Protein AF-A0A3N7ZJS2-F1 (afdb_monomer)

Foldseek 3Di:
DPDPPPLDFKAALVRLQVVVCVLVVHRGHSLNVLVCCLVVLFWKKFFDDQFWKWFWDWDDDPPDNPQTDIGGDVVIDIGGDGDIWTFDCPNDVVSSVVSVCSNVVDDDDPPDDPAATWTADPVRTIIGGWDAQVVVPDDDPVRIGGDNDDDDSRRIIGGSVSSVVSSVVVVPVVVVVVVVDDPDDDPVRLLVQLLVLQVVQVVCCVPVVDQDDPPHHNLLVSLVVVVVVQVVDPPDDCVQSPSVSSSVSNVSNNVSVVD

Solvent-accessible surface area (backbone atoms only — not comparable to full-atom values): 14924 Å² total; per-residue (Å²): 132,83,76,78,70,75,85,56,64,65,28,46,49,64,55,46,15,55,51,48,17,70,73,72,74,46,96,47,46,53,63,54,53,41,36,37,35,52,74,62,70,36,76,50,26,36,63,43,75,70,39,44,30,33,47,38,41,81,45,70,53,90,90,46,97,82,51,75,45,80,41,74,40,89,88,59,61,75,39,70,44,63,48,66,25,34,55,40,51,81,81,34,62,66,49,41,53,53,37,44,34,71,48,60,80,54,82,85,77,88,84,71,71,99,54,45,35,45,32,31,41,88,87,68,51,38,30,35,35,40,38,78,43,80,88,65,55,94,79,64,80,83,31,50,41,71,27,65,69,73,76,53,79,88,39,35,32,38,48,38,69,51,51,52,59,50,53,53,71,75,59,43,71,68,72,51,53,80,63,77,64,81,82,76,72,50,74,68,57,49,51,50,55,21,36,54,45,14,52,52,50,46,48,51,24,60,74,66,76,39,44,56,59,82,95,42,66,28,41,66,54,46,27,50,54,52,47,56,52,54,71,71,38,94,84,60,84,59,81,81,60,45,65,65,48,45,24,52,39,31,45,54,5,39,50,74,72,69,108

Sequence (259 aa):
MRKLYKVKRTYSLDEAAERLSLTLDEPVTQADIIRLMADGELGIFWCLEDVPLRPITPYTLLGDTRAVCLDTVDGATIKYLSGVFRVDMQVNSTAREWVRKLASELEWSANWSKSATVLVGPDGSIWELMKHDPQQGLSGQDNFHWDPRFPELAEIVVIGDELERFESRFSSPERQLAGGETVELSSKERATFQKVAGVLALTLAKQANRYRNGDAPNANQIAAAVGEILDALPDANRHGLSSSNIRATIKAGLELLIG

pLDDT: mean 87.05, std 12.9, range [41.59, 98.0]

Mean predicted aligned error: 12.79 Å

Secondary structure (DSSP, 8-state):
--------SEEEHHHHHHHHHHHHTS---HHHHHHHHHTTSS--EEEEEEEEEEEEEEEE-TT-TT-EEEEEPTT---EEEEEEEEE-SSS-HHHHHHHHHHHHT--------SPPPEEE-TTS-EEEEEEE-GGG-SS-GGGEEE------GGGEEEEHHHHHHHHHTT--HHHHHTTT---PPPHHHHHHHHHHHHHHHHHHHHHSS-SEETTEE-HHHHHHHHHHHHHH-TT---TT--HHHHHHHHHHHHHHHH-

Radius of gyration: 27.08 Å; Cα contacts (8 Å, |Δi|>4): 344; chains: 1; bounding box: 55×47×78 Å

Structure (mmCIF, N/CA/C/O backbone):
data_AF-A0A3N7ZJS2-F1
#
_entry.id   AF-A0A3N7ZJS2-F1
#
loop_
_atom_site.group_PDB
_atom_site.id
_atom_site.type_symbol
_atom_site.label_atom_id
_atom_site.label_alt_id
_atom_site.label_comp_id
_atom_site.label_asym_id
_atom_site.label_entity_id
_atom_site.label_seq_id
_atom_site.pdbx_PDB_ins_code
_atom_site.Cartn_x
_atom_site.Cartn_y
_atom_site.Cartn_z
_atom_site.occupancy
_atom_site.B_iso_or_equiv
_atom_site.auth_seq_id
_atom_site.auth_comp_id
_atom_site.auth_asym_id
_atom_site.auth_atom_id
_atom_site.pdbx_PDB_model_num
ATOM 1 N N . MET A 1 1 ? -26.891 11.258 -1.090 1.00 41.59 1 MET A N 1
ATOM 2 C CA . MET A 1 1 ? -26.797 9.959 -1.796 1.00 41.59 1 MET A CA 1
ATOM 3 C C . MET A 1 1 ? -25.424 9.861 -2.443 1.00 41.59 1 MET A C 1
ATOM 5 O O . MET A 1 1 ? -25.207 10.500 -3.466 1.00 41.59 1 MET A O 1
ATOM 9 N N . ARG A 1 2 ? -24.484 9.123 -1.835 1.00 50.69 2 ARG A N 1
ATOM 10 C CA . ARG A 1 2 ? -23.199 8.807 -2.475 1.00 50.69 2 ARG A CA 1
ATOM 11 C C . ARG A 1 2 ? -23.505 7.885 -3.655 1.00 50.69 2 ARG A C 1
ATOM 13 O O . ARG A 1 2 ? -24.002 6.781 -3.447 1.00 50.69 2 ARG A O 1
ATOM 20 N N . LYS A 1 3 ? -23.307 8.357 -4.890 1.00 54.06 3 LYS A N 1
ATOM 21 C CA . LYS A 1 3 ? -23.346 7.473 -6.059 1.00 54.06 3 LYS A CA 1
ATOM 22 C C . LYS A 1 3 ? -22.289 6.401 -5.808 1.00 54.06 3 LYS A C 1
ATOM 24 O O . LYS A 1 3 ? -21.136 6.741 -5.571 1.00 54.06 3 LYS A O 1
ATOM 29 N N . LEU A 1 4 ? -22.703 5.136 -5.791 1.00 54.62 4 LEU A N 1
ATOM 30 C CA . LEU A 1 4 ? -21.795 3.995 -5.776 1.00 54.62 4 LEU A CA 1
ATOM 31 C C . LEU A 1 4 ? -20.867 4.151 -6.981 1.00 54.62 4 LEU A C 1
ATOM 33 O O . LEU A 1 4 ? -21.273 3.883 -8.114 1.00 54.62 4 LEU A O 1
ATOM 37 N N . TYR A 1 5 ? -19.653 4.649 -6.749 1.00 59.00 5 TYR A N 1
ATOM 38 C CA . TYR A 1 5 ? -18.589 4.573 -7.733 1.00 59.00 5 TYR A CA 1
ATOM 39 C C . TYR A 1 5 ? -18.464 3.092 -8.074 1.00 59.00 5 TYR A C 1
ATOM 41 O O . TYR A 1 5 ? -18.152 2.267 -7.217 1.00 59.00 5 TYR A O 1
ATOM 49 N N . LYS A 1 6 ? -18.814 2.735 -9.313 1.00 59.94 6 LYS A N 1
ATOM 50 C CA . LYS A 1 6 ? -18.577 1.402 -9.863 1.00 59.94 6 LYS A CA 1
ATOM 51 C C . LYS A 1 6 ? -17.096 1.125 -9.611 1.00 59.94 6 LYS A C 1
ATOM 53 O O . LYS A 1 6 ? -16.296 1.911 -10.106 1.00 59.94 6 LYS A O 1
ATOM 58 N N . VAL A 1 7 ? -16.779 0.126 -8.778 1.00 78.31 7 VAL A N 1
ATOM 59 C CA . VAL A 1 7 ? -15.466 -0.063 -8.126 1.00 78.31 7 VAL A CA 1
ATOM 60 C C . VAL A 1 7 ? -14.356 -0.058 -9.175 1.00 78.31 7 VAL A C 1
ATOM 62 O O . VAL A 1 7 ? -14.048 -1.077 -9.798 1.00 78.31 7 VAL A O 1
ATOM 65 N N . LYS A 1 8 ? -13.818 1.131 -9.451 1.00 90.75 8 LYS A N 1
ATOM 66 C CA . LYS A 1 8 ? -12.739 1.323 -10.405 1.00 90.75 8 LYS A 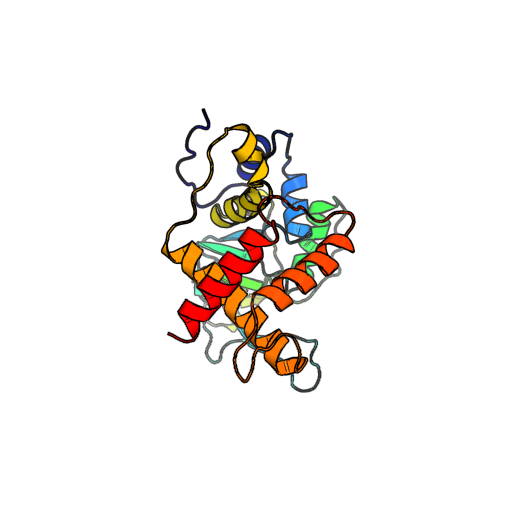CA 1
ATOM 67 C C . LYS A 1 8 ? -11.496 0.807 -9.695 1.00 90.75 8 LYS A C 1
ATOM 69 O O . LYS A 1 8 ? -11.260 1.147 -8.542 1.00 90.75 8 LYS A O 1
ATOM 74 N N . ARG A 1 9 ? -10.731 -0.069 -10.344 1.00 94.44 9 ARG A N 1
ATOM 75 C CA . ARG A 1 9 ? -9.547 -0.668 -9.705 1.00 94.44 9 ARG A CA 1
ATOM 76 C C . ARG A 1 9 ? -8.382 0.311 -9.603 1.00 94.44 9 ARG A C 1
ATOM 78 O O . ARG A 1 9 ? -7.582 0.205 -8.682 1.00 94.44 9 ARG A O 1
ATOM 85 N N . THR A 1 10 ? -8.296 1.243 -10.545 1.00 96.81 10 THR A N 1
ATOM 86 C CA . THR A 1 10 ? -7.203 2.207 -10.677 1.00 96.81 10 THR A CA 1
ATOM 87 C C . THR A 1 10 ? -7.766 3.604 -10.885 1.00 96.81 10 THR A C 1
ATOM 89 O O . THR A 1 10 ? -8.731 3.782 -11.626 1.00 96.81 10 THR A O 1
ATOM 92 N N . TYR A 1 11 ? -7.158 4.592 -10.247 1.00 97.25 11 TYR A N 1
ATOM 93 C CA . TYR A 1 11 ? -7.534 5.999 -10.317 1.00 97.25 11 TYR A CA 1
ATOM 94 C C . TYR A 1 11 ? -6.331 6.808 -10.794 1.00 97.25 11 TYR A C 1
ATOM 96 O O . TYR A 1 11 ? -5.210 6.525 -10.372 1.00 97.25 11 TYR A O 1
ATOM 104 N N . SER A 1 12 ? -6.539 7.802 -11.656 1.00 97.31 12 SER A N 1
ATOM 105 C CA . SER A 1 12 ? -5.519 8.835 -11.871 1.00 97.31 12 SER A CA 1
ATOM 106 C C . SER A 1 12 ? -5.362 9.694 -10.609 1.00 97.31 12 SER A C 1
ATOM 108 O O . SER A 1 12 ? -6.185 9.620 -9.691 1.00 97.31 12 SER A O 1
ATOM 110 N N . LEU A 1 13 ? -4.325 10.535 -10.559 1.00 97.38 13 LEU A N 1
ATOM 111 C CA . LEU A 1 13 ? -4.144 11.485 -9.455 1.00 97.38 13 LEU A CA 1
ATOM 112 C C . LEU A 1 13 ? -5.355 12.421 -9.291 1.00 97.38 13 LEU A C 1
ATOM 114 O O . LEU A 1 13 ? -5.802 12.632 -8.167 1.00 97.38 13 LEU A O 1
ATOM 118 N N . ASP A 1 14 ? -5.928 12.912 -10.396 1.00 97.56 14 ASP A N 1
ATOM 119 C CA . ASP A 1 14 ? -7.136 13.753 -10.379 1.00 97.56 14 ASP A CA 1
ATOM 120 C C . ASP A 1 14 ? -8.354 13.024 -9.819 1.00 97.56 14 ASP A C 1
ATOM 122 O O . ASP A 1 14 ? -9.065 13.550 -8.967 1.00 97.56 14 ASP A O 1
ATOM 126 N N . GLU A 1 15 ? -8.597 11.794 -10.271 1.00 97.12 15 GLU A N 1
ATOM 127 C CA . GLU A 1 15 ? -9.758 11.027 -9.819 1.00 97.12 15 GLU A CA 1
ATOM 128 C C . GLU A 1 15 ? -9.624 10.614 -8.347 1.00 97.12 15 GLU A C 1
ATOM 130 O O . GLU A 1 15 ? -10.617 10.562 -7.620 1.00 97.12 15 GLU A O 1
ATOM 135 N N . ALA A 1 16 ? -8.400 10.317 -7.897 1.00 97.19 16 ALA A N 1
ATOM 136 C CA . ALA A 1 16 ? -8.113 10.050 -6.493 1.00 97.19 16 ALA A CA 1
ATOM 137 C C . ALA A 1 16 ? -8.350 11.302 -5.633 1.00 97.19 16 ALA A C 1
ATOM 139 O O . ALA A 1 16 ? -8.985 11.204 -4.582 1.00 97.19 16 ALA A O 1
ATOM 140 N N . ALA A 1 17 ? -7.904 12.473 -6.097 1.00 97.56 17 ALA A N 1
ATOM 141 C CA . ALA A 1 17 ? -8.130 13.756 -5.437 1.00 97.56 17 ALA A CA 1
ATOM 142 C C . ALA A 1 17 ? -9.626 14.110 -5.358 1.00 97.56 17 ALA A C 1
ATOM 144 O O . ALA A 1 17 ? -10.122 14.453 -4.283 1.00 97.56 17 ALA A O 1
ATOM 145 N N . GLU A 1 18 ? -10.383 13.939 -6.447 1.00 96.88 18 GLU A N 1
ATOM 146 C CA . GLU A 1 18 ? -11.840 14.135 -6.463 1.00 96.88 18 GLU A CA 1
ATOM 147 C C . GLU A 1 18 ? -12.536 13.201 -5.461 1.00 96.88 18 GLU A C 1
ATOM 149 O O . GLU A 1 18 ? -13.366 13.639 -4.659 1.00 96.88 18 GLU A O 1
ATOM 154 N N . ARG A 1 19 ? -12.166 11.914 -5.459 1.00 94.88 19 ARG A N 1
ATOM 155 C CA . ARG A 1 19 ? -12.731 10.924 -4.535 1.00 94.88 19 ARG A CA 1
ATOM 156 C C . ARG A 1 19 ? -12.442 11.278 -3.078 1.00 94.88 19 ARG A C 1
ATOM 158 O O . ARG A 1 19 ? -13.372 11.292 -2.272 1.00 94.88 19 ARG A O 1
ATOM 165 N N . LEU A 1 20 ? -11.188 11.575 -2.736 1.00 95.50 20 LEU A N 1
ATOM 166 C CA . LEU A 1 20 ? -10.831 11.939 -1.365 1.00 95.50 20 LEU A CA 1
ATOM 167 C C . LEU A 1 20 ? -11.495 13.247 -0.939 1.00 95.50 20 LEU A C 1
ATOM 169 O O . LEU A 1 20 ? -11.946 13.325 0.201 1.00 95.50 20 LEU A O 1
ATOM 173 N N . SER A 1 21 ? -11.663 14.210 -1.851 1.00 95.81 21 SER A N 1
ATOM 174 C CA . SER A 1 21 ? -12.376 15.454 -1.546 1.00 95.81 21 SER A CA 1
ATOM 175 C C . SER A 1 21 ? -13.813 15.194 -1.085 1.00 95.81 21 SER A C 1
ATOM 177 O O . SER A 1 21 ? -14.285 15.757 -0.100 1.00 95.81 21 SER A O 1
ATOM 179 N N . LEU A 1 22 ? -14.509 14.274 -1.761 1.00 92.06 22 LEU A N 1
ATOM 180 C CA . LEU A 1 22 ? -15.870 13.868 -1.401 1.00 92.06 22 LEU A CA 1
ATOM 181 C C . LEU A 1 22 ? -15.935 13.062 -0.097 1.00 92.06 22 LEU A C 1
ATOM 183 O O . LEU A 1 22 ? -16.945 13.104 0.611 1.00 92.06 22 LEU A O 1
ATOM 187 N N . THR A 1 23 ? -14.900 12.275 0.198 1.00 90.38 23 THR A N 1
ATOM 188 C CA . THR A 1 23 ? -14.853 11.455 1.413 1.00 90.38 23 THR A CA 1
ATOM 189 C C . THR A 1 23 ? -14.519 12.289 2.651 1.00 90.38 23 THR A C 1
ATOM 191 O O . THR A 1 23 ? -15.120 12.065 3.706 1.00 90.38 23 THR A O 1
ATOM 194 N N . LEU A 1 24 ? -13.591 13.239 2.522 1.00 91.56 24 LEU A N 1
ATOM 195 C CA . LEU A 1 24 ? -13.097 14.079 3.613 1.00 91.56 24 LEU A CA 1
ATOM 196 C C . LEU A 1 24 ? -13.937 15.347 3.834 1.00 91.56 24 LEU A C 1
ATOM 198 O O . LEU A 1 24 ? -13.872 15.906 4.926 1.00 91.56 24 LEU A O 1
ATOM 202 N N . ASP A 1 25 ? -14.780 15.724 2.863 1.00 93.00 25 ASP A N 1
ATOM 203 C CA . ASP A 1 25 ? -15.570 16.970 2.860 1.00 93.00 25 ASP A CA 1
ATOM 204 C C . ASP A 1 25 ? -14.686 18.235 2.866 1.00 93.00 25 ASP A C 1
ATOM 206 O O . ASP A 1 25 ? -15.027 19.267 3.438 1.00 93.00 25 ASP A O 1
ATOM 210 N N . GLU A 1 26 ? -13.522 18.149 2.217 1.00 95.38 26 GLU A N 1
ATOM 211 C CA . GLU A 1 26 ? -12.562 19.241 2.033 1.00 95.38 26 GLU A CA 1
ATOM 212 C C . GLU A 1 26 ? -11.911 19.143 0.643 1.00 95.38 26 GLU A C 1
ATOM 214 O O . GLU A 1 26 ? -11.853 18.051 0.080 1.00 95.38 26 GLU A O 1
ATOM 219 N N . PRO A 1 27 ? -11.446 20.247 0.034 1.00 97.50 27 PRO A N 1
ATOM 220 C CA . PRO A 1 27 ? -10.783 20.180 -1.264 1.00 97.50 27 PRO A CA 1
ATOM 221 C C . PRO A 1 27 ? -9.415 19.494 -1.147 1.00 97.50 27 PRO A C 1
ATOM 223 O O . PRO A 1 27 ? -8.536 19.979 -0.440 1.00 97.50 27 PRO A O 1
ATOM 226 N N . VAL A 1 28 ? -9.226 18.404 -1.891 1.00 97.50 28 VAL A N 1
ATOM 227 C CA . VAL A 1 28 ? -7.958 17.678 -2.038 1.00 97.50 28 VAL A CA 1
ATOM 228 C C . VAL A 1 28 ? -7.443 17.889 -3.461 1.00 97.50 28 VAL A C 1
ATOM 230 O O . VAL A 1 28 ? -8.186 17.726 -4.429 1.00 97.50 28 VAL A O 1
ATOM 233 N N . THR A 1 29 ? -6.173 18.259 -3.602 1.00 97.19 29 THR A N 1
ATOM 234 C CA . THR A 1 29 ? -5.503 18.487 -4.892 1.00 97.19 29 THR A CA 1
ATOM 235 C C . THR A 1 29 ? -4.584 17.321 -5.273 1.00 97.19 29 THR A C 1
ATOM 237 O O . THR A 1 29 ? -4.266 16.470 -4.443 1.00 97.19 29 THR A O 1
ATOM 240 N N . GLN A 1 30 ? -4.085 17.287 -6.518 1.00 96.94 30 GLN A N 1
ATOM 241 C CA . GLN A 1 30 ? -3.051 16.313 -6.909 1.00 96.94 30 GLN A CA 1
ATOM 242 C C . GLN A 1 30 ? -1.796 16.408 -6.024 1.00 96.94 30 GLN A C 1
ATOM 244 O O . GLN A 1 30 ? -1.208 15.384 -5.679 1.00 96.94 30 GLN A O 1
ATOM 249 N N . ALA A 1 31 ? -1.393 17.625 -5.639 1.00 95.56 31 ALA A N 1
ATOM 250 C CA . ALA A 1 31 ? -0.227 17.846 -4.788 1.00 95.56 31 ALA A CA 1
ATOM 251 C C . ALA A 1 31 ? -0.404 17.191 -3.409 1.00 95.56 31 ALA A C 1
ATOM 253 O O . ALA A 1 31 ? 0.538 16.595 -2.885 1.00 95.56 31 ALA A O 1
ATOM 254 N N . ASP A 1 32 ? -1.622 17.216 -2.861 1.00 96.50 32 ASP A N 1
ATOM 255 C CA . ASP A 1 32 ? -1.946 16.541 -1.603 1.00 96.50 32 ASP A CA 1
ATOM 256 C C . ASP A 1 32 ? -1.837 15.015 -1.740 1.00 96.50 32 ASP A C 1
ATOM 258 O O . ASP A 1 32 ? -1.273 14.362 -0.864 1.00 96.50 32 ASP A O 1
ATOM 262 N N . ILE A 1 33 ? -2.281 14.436 -2.864 1.00 97.75 33 ILE A N 1
ATOM 263 C CA . ILE A 1 33 ? -2.109 12.997 -3.144 1.00 97.75 33 ILE A CA 1
ATOM 264 C C . ILE A 1 33 ? -0.626 12.618 -3.201 1.00 97.75 33 ILE A C 1
ATOM 266 O O . ILE A 1 33 ? -0.210 11.641 -2.577 1.00 97.75 33 ILE A O 1
ATOM 270 N N . ILE A 1 34 ? 0.188 13.399 -3.914 1.00 95.88 34 ILE A N 1
ATOM 271 C CA . ILE A 1 34 ? 1.636 13.171 -4.014 1.00 95.88 34 ILE A CA 1
ATOM 272 C C . ILE A 1 34 ? 2.293 13.293 -2.634 1.00 95.88 34 ILE A C 1
ATOM 274 O O . ILE A 1 34 ? 3.187 12.516 -2.297 1.00 95.88 34 ILE A O 1
ATOM 278 N N . ARG A 1 35 ? 1.832 14.225 -1.797 1.00 95.12 35 ARG A N 1
ATOM 279 C CA . ARG A 1 35 ? 2.312 14.366 -0.422 1.00 95.12 35 ARG A CA 1
ATOM 280 C C . ARG A 1 35 ? 1.951 13.157 0.440 1.00 95.12 35 ARG A C 1
ATOM 282 O O . ARG A 1 35 ? 2.830 12.625 1.110 1.00 95.12 35 ARG A O 1
ATOM 289 N N . LEU A 1 36 ? 0.720 12.651 0.348 1.00 96.06 36 LEU A N 1
ATOM 290 C CA . LEU A 1 36 ? 0.317 11.402 1.010 1.00 96.06 36 LEU A CA 1
ATOM 291 C C . LEU A 1 36 ? 1.180 10.212 0.562 1.00 96.06 36 LEU A C 1
ATOM 293 O O . LEU A 1 36 ? 1.524 9.354 1.374 1.00 96.06 36 LEU A O 1
ATOM 297 N N . MET A 1 37 ? 1.569 10.163 -0.714 1.00 96.12 37 MET A N 1
ATOM 298 C CA . MET A 1 37 ? 2.515 9.165 -1.216 1.00 96.12 37 MET A CA 1
ATOM 299 C C . MET A 1 37 ? 3.922 9.352 -0.628 1.00 96.12 37 MET A C 1
ATOM 301 O O . MET A 1 37 ? 4.549 8.376 -0.216 1.00 96.12 37 MET A O 1
ATOM 305 N N . ALA A 1 38 ? 4.411 10.593 -0.542 1.00 93.88 38 ALA A N 1
ATOM 306 C CA . ALA A 1 38 ? 5.713 10.923 0.047 1.00 93.88 38 ALA A CA 1
ATOM 307 C C . ALA A 1 38 ? 5.799 10.546 1.533 1.00 93.88 38 ALA A C 1
ATOM 309 O O . ALA A 1 38 ? 6.848 10.084 1.997 1.00 93.88 38 ALA A O 1
ATOM 310 N N . ASP A 1 39 ? 4.688 10.712 2.248 1.00 93.38 39 ASP A N 1
ATOM 311 C CA . ASP A 1 39 ? 4.534 10.369 3.662 1.00 93.38 39 ASP A CA 1
ATOM 312 C C . ASP A 1 39 ? 4.305 8.858 3.876 1.00 93.38 39 ASP A C 1
ATOM 314 O O . ASP A 1 39 ? 4.377 8.363 5.000 1.00 93.38 39 ASP A O 1
ATOM 318 N N . GLY A 1 40 ? 4.106 8.092 2.795 1.00 93.69 40 GLY A N 1
ATOM 319 C CA . GLY A 1 40 ? 3.898 6.643 2.834 1.00 93.69 40 GLY A CA 1
ATOM 320 C C . GLY A 1 40 ? 2.482 6.222 3.233 1.00 93.69 40 GLY A C 1
ATOM 321 O O . GLY A 1 40 ? 2.255 5.046 3.521 1.00 93.69 40 GLY A O 1
ATOM 322 N N . GLU A 1 41 ? 1.532 7.157 3.233 1.00 95.81 41 GLU A N 1
ATOM 323 C CA . GLU A 1 41 ? 0.122 6.899 3.531 1.00 95.81 41 GLU A CA 1
ATOM 324 C C . GLU A 1 41 ? -0.598 6.213 2.361 1.00 95.81 41 GLU A C 1
ATOM 326 O O . GLU A 1 41 ? -1.467 5.355 2.567 1.00 95.81 41 GLU A O 1
ATOM 331 N N . LEU A 1 42 ? -0.175 6.540 1.135 1.00 96.88 42 LEU A N 1
ATOM 332 C CA . LEU A 1 42 ? -0.604 5.904 -0.108 1.00 96.88 42 LEU A CA 1
ATOM 333 C C . LEU A 1 42 ? 0.584 5.268 -0.840 1.00 96.88 42 LEU A C 1
ATOM 335 O O . LEU A 1 42 ? 1.677 5.828 -0.906 1.00 96.88 42 LEU A O 1
ATOM 339 N N . GLY A 1 43 ? 0.368 4.085 -1.418 1.00 95.88 43 GLY A N 1
ATOM 340 C CA . GLY A 1 43 ? 1.322 3.493 -2.353 1.00 95.88 43 GLY A CA 1
ATOM 341 C C . GLY A 1 43 ? 1.373 4.240 -3.691 1.00 95.88 43 GLY A C 1
ATOM 342 O O . GLY A 1 43 ? 0.379 4.807 -4.139 1.00 95.88 43 GLY A O 1
ATOM 343 N N . ILE A 1 44 ? 2.528 4.183 -4.355 1.00 96.44 44 ILE A N 1
ATOM 344 C CA . ILE A 1 44 ? 2.721 4.715 -5.709 1.00 96.44 44 ILE A CA 1
ATOM 345 C C . ILE A 1 44 ? 2.710 3.559 -6.677 1.00 96.44 44 ILE A C 1
ATOM 347 O O . ILE A 1 44 ? 3.475 2.606 -6.507 1.00 96.44 44 ILE A O 1
ATOM 351 N N . PHE A 1 45 ? 1.872 3.658 -7.697 1.00 97.81 45 PHE A N 1
ATOM 352 C CA . PHE A 1 45 ? 1.763 2.629 -8.706 1.00 97.81 45 PHE A CA 1
ATOM 353 C C . PHE A 1 45 ? 1.974 3.216 -10.093 1.00 97.81 45 PHE A C 1
ATOM 355 O O . PHE A 1 45 ? 1.566 4.338 -10.378 1.00 97.81 45 PHE A O 1
ATOM 362 N N . TRP A 1 46 ? 2.617 2.430 -10.943 1.00 97.69 46 TRP A N 1
ATOM 363 C CA . TRP A 1 46 ? 2.958 2.763 -12.312 1.00 97.69 46 TRP A CA 1
ATOM 364 C C . TRP A 1 46 ? 2.261 1.782 -13.249 1.00 97.69 46 TRP A C 1
ATOM 366 O O . TRP A 1 46 ? 2.429 0.566 -13.117 1.00 97.69 46 TRP A O 1
ATOM 376 N N . CYS A 1 47 ? 1.462 2.303 -14.179 1.00 96.44 47 CYS A N 1
ATOM 377 C CA . CYS A 1 47 ? 0.924 1.517 -15.282 1.00 96.44 47 CYS A CA 1
ATOM 378 C C . CYS A 1 47 ? 1.974 1.393 -16.397 1.00 96.44 47 CYS A C 1
ATOM 380 O O . CYS A 1 47 ? 2.292 2.376 -17.060 1.00 96.44 47 CYS A O 1
ATOM 382 N N . LEU A 1 48 ? 2.515 0.191 -16.587 1.00 96.50 48 LEU A N 1
ATOM 383 C CA . LEU A 1 48 ? 3.490 -0.127 -17.627 1.00 96.50 48 LEU A CA 1
ATOM 384 C C . LEU A 1 48 ? 2.818 -0.782 -18.834 1.00 96.50 48 LEU A C 1
ATOM 386 O O . LEU A 1 48 ? 1.895 -1.589 -18.681 1.00 96.50 48 LEU A O 1
ATOM 390 N N . GLU A 1 49 ? 3.347 -0.492 -20.019 1.00 96.38 49 GLU A N 1
ATOM 391 C CA . GLU A 1 49 ? 2.943 -1.097 -21.288 1.00 96.38 49 GLU A CA 1
ATOM 392 C C . GLU A 1 49 ? 4.170 -1.659 -22.007 1.00 96.38 49 GLU A C 1
ATOM 394 O O . GLU A 1 49 ? 4.999 -0.905 -22.508 1.00 96.38 49 GLU A O 1
ATOM 399 N N . ASP A 1 50 ? 4.280 -2.988 -22.042 1.00 96.31 50 ASP A N 1
ATOM 400 C CA . ASP A 1 50 ? 5.311 -3.730 -22.774 1.00 96.31 50 ASP A CA 1
ATOM 401 C C . ASP A 1 50 ? 6.741 -3.282 -22.428 1.00 96.31 50 ASP A C 1
ATOM 403 O O . ASP A 1 50 ? 7.573 -2.979 -23.283 1.00 96.31 50 ASP A O 1
ATOM 407 N N . VAL A 1 51 ? 7.028 -3.210 -21.128 1.00 96.38 51 VAL A N 1
ATOM 408 C CA . VAL A 1 51 ? 8.301 -2.700 -20.611 1.00 96.38 51 VAL A CA 1
ATOM 409 C C . VAL A 1 51 ? 9.208 -3.860 -20.196 1.00 96.38 51 VAL A C 1
ATOM 411 O O . VAL A 1 51 ? 8.736 -4.782 -19.522 1.00 96.38 51 VAL A O 1
ATOM 414 N N . PRO A 1 52 ? 10.505 -3.852 -20.565 1.00 96.94 52 PRO A N 1
ATOM 415 C CA . PRO A 1 52 ? 11.418 -4.918 -20.184 1.00 96.94 52 PRO A CA 1
ATOM 416 C C . PRO A 1 52 ? 11.779 -4.822 -18.699 1.00 96.94 52 PRO A C 1
ATOM 418 O O . PRO A 1 52 ? 12.356 -3.842 -18.231 1.00 96.94 52 PRO A O 1
ATOM 421 N N . LEU A 1 53 ? 11.461 -5.882 -17.965 1.00 96.94 53 LEU A N 1
ATOM 422 C CA . LEU A 1 53 ? 11.706 -6.040 -16.540 1.00 96.94 53 LEU A CA 1
ATOM 423 C C . LEU A 1 53 ? 12.579 -7.269 -16.282 1.00 96.94 53 LEU A C 1
ATOM 425 O O . LEU A 1 53 ? 12.412 -8.317 -16.914 1.00 96.94 53 LEU A O 1
ATOM 429 N N . ARG A 1 54 ? 13.494 -7.166 -15.318 1.00 96.44 54 ARG A N 1
ATOM 430 C CA . ARG A 1 54 ? 14.325 -8.287 -14.859 1.00 96.44 54 ARG A CA 1
ATOM 431 C C . ARG A 1 54 ? 13.911 -8.707 -13.448 1.00 96.44 54 ARG A C 1
ATOM 433 O O . ARG A 1 54 ? 13.844 -7.842 -12.581 1.00 96.44 54 ARG A O 1
ATOM 440 N N . PRO A 1 55 ? 13.629 -9.995 -13.184 1.00 97.06 55 PRO A N 1
ATOM 441 C CA . PRO A 1 55 ? 13.279 -10.433 -11.839 1.00 97.06 55 PRO A CA 1
ATOM 442 C C . PRO A 1 55 ? 14.503 -10.374 -10.919 1.00 97.06 55 PRO A C 1
ATOM 444 O O . PRO A 1 55 ? 15.597 -10.808 -11.295 1.00 97.06 55 PRO A O 1
ATOM 447 N N . ILE A 1 56 ? 14.297 -9.867 -9.707 1.00 95.88 56 ILE A N 1
ATOM 448 C CA . ILE A 1 56 ? 15.327 -9.737 -8.674 1.00 95.88 56 ILE A CA 1
ATOM 449 C C . ILE A 1 56 ? 14.826 -10.310 -7.346 1.00 95.88 56 ILE A C 1
ATOM 451 O O . ILE A 1 56 ? 13.622 -10.432 -7.122 1.00 95.88 56 ILE A O 1
ATOM 455 N N . THR A 1 57 ? 15.748 -10.655 -6.453 1.00 93.44 57 THR A N 1
ATOM 456 C CA . THR A 1 57 ? 15.442 -11.093 -5.088 1.00 93.44 57 THR A CA 1
ATOM 457 C C . THR A 1 57 ? 16.129 -10.181 -4.076 1.00 93.44 57 THR A C 1
ATOM 459 O O . THR A 1 57 ? 17.297 -9.828 -4.261 1.00 93.44 57 THR A O 1
ATOM 462 N N . PRO A 1 58 ? 15.446 -9.792 -2.986 1.00 90.00 58 PRO A N 1
ATOM 463 C CA . PRO A 1 58 ? 16.113 -9.125 -1.888 1.00 90.00 58 PRO A CA 1
ATOM 464 C C . PRO A 1 58 ? 16.962 -10.143 -1.123 1.00 90.00 58 PRO A C 1
ATOM 466 O O . PRO A 1 58 ? 16.558 -11.293 -0.930 1.00 90.00 58 PRO A O 1
ATOM 469 N N . TYR A 1 59 ? 18.127 -9.716 -0.654 1.00 86.25 59 TYR A N 1
ATOM 470 C CA . TYR A 1 59 ? 18.955 -10.479 0.269 1.00 86.25 59 TYR A CA 1
ATOM 471 C C . TYR A 1 59 ? 19.565 -9.553 1.321 1.00 86.25 59 TYR A C 1
ATOM 473 O O . TYR A 1 59 ? 19.769 -8.360 1.096 1.00 86.25 59 TYR A O 1
ATOM 481 N N . THR A 1 60 ? 19.854 -10.114 2.492 1.00 81.75 60 THR A N 1
ATOM 482 C CA . THR A 1 60 ? 20.491 -9.386 3.592 1.00 81.75 60 THR A CA 1
ATOM 483 C C . THR A 1 60 ? 21.916 -9.888 3.748 1.00 81.75 60 THR A C 1
ATOM 485 O O . THR A 1 60 ? 22.137 -11.086 3.935 1.00 81.75 60 THR A O 1
ATOM 488 N N . LEU A 1 61 ? 22.890 -8.980 3.705 1.00 78.44 61 LEU A N 1
ATOM 489 C CA . LEU A 1 61 ? 24.277 -9.323 3.999 1.00 78.44 61 LEU A CA 1
ATOM 490 C C . LEU A 1 61 ? 24.429 -9.626 5.498 1.00 78.44 61 LEU A C 1
ATOM 492 O O . LEU A 1 61 ? 24.193 -8.776 6.358 1.00 78.44 61 LEU A O 1
ATOM 496 N N . LEU A 1 62 ? 24.841 -10.853 5.824 1.00 76.69 62 LEU A N 1
ATOM 497 C CA . LEU A 1 62 ? 25.195 -11.237 7.192 1.00 76.69 62 LEU A CA 1
ATOM 498 C C . LEU A 1 62 ? 26.366 -10.370 7.685 1.00 76.69 62 LEU A C 1
ATOM 500 O O . LEU A 1 62 ? 27.475 -10.476 7.172 1.00 76.69 62 LEU A O 1
ATOM 504 N N . GLY A 1 63 ? 26.115 -9.525 8.689 1.00 80.31 63 GLY A N 1
ATOM 505 C CA . GLY A 1 63 ? 27.119 -8.646 9.306 1.00 80.31 63 GLY A CA 1
ATOM 506 C C . GLY A 1 63 ? 26.788 -7.155 9.232 1.00 80.31 63 GLY A C 1
ATOM 507 O O . GLY A 1 63 ? 27.284 -6.394 10.058 1.00 80.31 63 GLY A O 1
ATOM 508 N N . ASP A 1 64 ? 25.893 -6.752 8.328 1.00 72.94 64 ASP A N 1
ATOM 509 C CA . ASP A 1 64 ? 25.337 -5.399 8.272 1.00 72.94 64 ASP A CA 1
ATOM 510 C C . ASP A 1 64 ? 23.809 -5.486 8.239 1.00 72.94 64 ASP A C 1
ATOM 512 O O . ASP A 1 64 ? 23.171 -5.558 7.191 1.00 72.94 64 ASP A O 1
ATOM 516 N N . THR A 1 65 ? 23.195 -5.515 9.424 1.00 61.12 65 THR A N 1
ATOM 517 C CA . THR A 1 65 ? 21.746 -5.721 9.597 1.00 61.12 65 THR A CA 1
ATOM 518 C C . THR A 1 65 ? 20.881 -4.587 9.032 1.00 61.12 65 THR A C 1
ATOM 520 O O . THR A 1 65 ? 19.672 -4.587 9.252 1.00 61.12 65 THR A O 1
ATOM 523 N N . ARG A 1 66 ? 21.473 -3.583 8.374 1.00 68.25 66 ARG A N 1
ATOM 524 C CA . ARG A 1 66 ? 20.765 -2.404 7.860 1.00 68.25 66 ARG A CA 1
ATOM 525 C C . ARG A 1 66 ? 20.760 -2.293 6.337 1.00 68.25 66 ARG A C 1
ATOM 527 O O . ARG A 1 66 ? 19.997 -1.477 5.828 1.00 68.25 66 ARG A O 1
ATOM 534 N N . ALA A 1 67 ? 21.545 -3.096 5.619 1.00 72.06 67 ALA A N 1
ATOM 535 C CA . ALA A 1 67 ? 21.590 -3.058 4.161 1.00 72.06 67 ALA A CA 1
ATOM 536 C C . ALA A 1 67 ? 20.764 -4.206 3.558 1.00 72.06 67 ALA A C 1
ATOM 538 O O . ALA A 1 67 ? 21.162 -5.370 3.606 1.00 72.06 67 ALA A O 1
ATOM 539 N N . VAL A 1 68 ? 19.605 -3.869 2.983 1.00 78.19 68 VAL A N 1
ATOM 540 C CA . VAL A 1 68 ? 18.912 -4.757 2.040 1.00 78.19 68 VAL A CA 1
ATOM 541 C C . VAL A 1 68 ? 19.583 -4.572 0.686 1.00 78.19 68 VAL A C 1
ATOM 543 O O . VAL A 1 68 ? 19.620 -3.461 0.159 1.00 78.19 68 VAL A O 1
ATOM 546 N N . CYS A 1 69 ? 20.131 -5.650 0.142 1.00 84.31 69 CYS A N 1
ATOM 547 C CA . CYS A 1 69 ? 20.712 -5.677 -1.190 1.00 84.31 69 CYS A CA 1
ATOM 548 C C . CYS A 1 69 ? 19.762 -6.392 -2.156 1.00 84.31 69 CYS A C 1
ATOM 550 O O . CYS A 1 69 ? 18.890 -7.160 -1.744 1.00 84.31 69 CYS A O 1
ATOM 552 N N . LEU A 1 70 ? 19.921 -6.116 -3.447 1.00 87.31 70 LEU A N 1
ATOM 553 C CA . LEU A 1 70 ? 19.134 -6.714 -4.519 1.00 87.31 70 LEU A CA 1
ATOM 554 C C . LEU A 1 70 ? 20.065 -7.536 -5.397 1.00 87.31 70 LEU A C 1
ATOM 556 O O . LEU A 1 70 ? 21.092 -7.016 -5.831 1.00 87.31 70 LEU A O 1
ATOM 560 N N . ASP A 1 71 ? 19.717 -8.800 -5.631 1.00 90.06 71 ASP A N 1
ATOM 561 C CA . ASP A 1 71 ? 20.441 -9.661 -6.565 1.00 90.06 71 ASP A CA 1
ATOM 562 C C . ASP A 1 71 ? 19.541 -10.091 -7.715 1.00 90.06 71 ASP A C 1
ATOM 564 O O . ASP A 1 71 ? 18.317 -10.192 -7.580 1.00 90.06 71 ASP A O 1
ATOM 568 N N . THR A 1 72 ? 20.161 -10.372 -8.852 1.00 90.75 72 THR A N 1
ATOM 569 C CA . THR A 1 72 ? 19.470 -10.988 -9.979 1.00 90.75 72 THR A CA 1
ATOM 570 C C . THR A 1 72 ? 19.159 -12.438 -9.625 1.00 90.75 72 THR A C 1
ATOM 572 O O . THR A 1 72 ? 20.012 -13.155 -9.112 1.00 90.75 72 THR A O 1
ATOM 575 N N . VAL A 1 73 ? 17.933 -12.891 -9.895 1.00 90.12 73 VAL A N 1
ATOM 576 C CA . VAL A 1 73 ? 17.593 -14.308 -9.699 1.00 90.12 73 VAL A CA 1
ATOM 577 C C . VAL A 1 73 ? 18.451 -15.160 -10.641 1.00 90.12 73 VAL A C 1
ATOM 579 O O . VAL A 1 73 ? 18.579 -14.828 -11.818 1.00 90.12 73 VAL A O 1
ATOM 582 N N . ASP A 1 74 ? 19.029 -16.262 -10.159 1.00 89.75 74 ASP A N 1
ATOM 583 C CA . ASP A 1 74 ? 19.845 -17.149 -10.997 1.00 89.75 74 ASP A CA 1
ATOM 584 C C . ASP A 1 74 ? 19.080 -17.598 -12.251 1.00 89.75 74 ASP A C 1
ATOM 586 O O . ASP A 1 74 ? 17.966 -18.123 -12.181 1.00 89.75 74 ASP A O 1
ATOM 590 N N . GLY A 1 75 ? 19.679 -17.371 -13.424 1.00 90.75 75 GLY A N 1
ATOM 591 C CA . GLY A 1 75 ? 19.046 -17.668 -14.711 1.00 90.75 75 GLY A CA 1
ATOM 592 C C . GLY A 1 75 ? 17.876 -16.744 -15.074 1.00 90.75 75 GLY A C 1
ATOM 593 O O . GLY A 1 75 ? 17.106 -17.071 -15.979 1.00 90.75 75 GLY A O 1
ATOM 594 N N . ALA A 1 76 ? 17.724 -15.602 -14.396 1.00 91.50 76 ALA A N 1
ATOM 595 C CA . ALA A 1 76 ? 16.724 -14.596 -14.723 1.00 91.50 76 ALA A CA 1
ATOM 596 C C . ALA A 1 76 ? 16.807 -14.194 -16.196 1.00 91.50 76 ALA A C 1
ATOM 598 O O . ALA A 1 76 ? 17.844 -13.769 -16.706 1.00 91.50 76 ALA A O 1
ATOM 599 N N . THR A 1 77 ? 15.669 -14.271 -16.875 1.00 94.12 77 THR A N 1
ATOM 600 C CA . THR A 1 77 ? 15.491 -13.716 -18.213 1.00 94.12 77 THR A CA 1
ATOM 601 C C . THR A 1 77 ? 14.680 -12.438 -18.124 1.00 94.12 77 THR A C 1
ATOM 603 O O . THR A 1 77 ? 13.701 -12.377 -17.376 1.00 94.12 77 THR A O 1
ATOM 606 N N . ILE A 1 78 ? 15.049 -11.444 -18.927 1.00 95.06 78 ILE A N 1
ATOM 607 C CA . ILE A 1 78 ? 14.266 -10.219 -19.089 1.00 95.06 78 ILE A CA 1
ATOM 608 C C . ILE A 1 78 ? 12.910 -10.575 -19.698 1.00 95.06 78 ILE A C 1
ATOM 610 O O . ILE A 1 78 ? 12.828 -11.386 -20.623 1.00 95.06 78 ILE A O 1
ATOM 614 N N . LYS A 1 79 ? 11.846 -9.993 -19.149 1.00 96.06 79 LYS A N 1
ATOM 615 C CA . LYS A 1 79 ? 10.467 -10.192 -19.590 1.00 96.06 79 LYS A CA 1
ATOM 616 C C . LYS A 1 79 ? 9.849 -8.849 -19.917 1.00 96.06 79 LYS A C 1
ATOM 618 O O . LYS A 1 79 ? 9.967 -7.918 -19.132 1.00 96.06 79 LYS A O 1
ATOM 623 N N . TYR A 1 80 ? 9.158 -8.778 -21.041 1.00 96.19 80 TYR A N 1
ATOM 624 C CA . TYR A 1 80 ? 8.324 -7.633 -21.364 1.00 96.19 80 TYR A CA 1
ATOM 625 C C . TYR A 1 80 ? 6.985 -7.800 -20.656 1.00 96.19 80 TYR A C 1
ATOM 627 O O . TYR A 1 80 ? 6.312 -8.819 -20.829 1.00 96.19 80 TYR A O 1
ATOM 635 N N . LEU A 1 81 ? 6.655 -6.854 -19.782 1.00 97.00 81 LEU A N 1
ATOM 636 C CA . LEU A 1 81 ? 5.480 -6.927 -18.926 1.00 97.00 81 LEU A CA 1
ATOM 637 C C . LEU A 1 81 ? 4.637 -5.658 -19.061 1.00 97.00 81 LEU A C 1
ATOM 639 O O . LEU A 1 81 ? 5.155 -4.551 -19.193 1.00 97.00 81 LEU A O 1
ATOM 643 N N . SER A 1 82 ? 3.323 -5.853 -18.968 1.00 97.12 82 SER A N 1
ATOM 644 C CA . SER A 1 82 ? 2.323 -4.789 -18.905 1.00 97.12 82 SER A CA 1
ATOM 645 C C . SER A 1 82 ? 1.479 -4.965 -17.652 1.00 97.12 82 SER A C 1
ATOM 647 O O . SER A 1 82 ? 1.210 -6.092 -17.230 1.00 97.12 82 SER A O 1
ATOM 649 N N . GLY A 1 83 ? 1.024 -3.862 -17.073 1.00 96.75 83 GLY A N 1
ATOM 650 C CA . GLY A 1 83 ? 0.162 -3.879 -15.897 1.00 96.75 83 GLY A CA 1
ATOM 651 C C . GLY A 1 83 ? 0.538 -2.817 -14.880 1.00 96.75 83 GLY A C 1
ATOM 652 O O . GLY A 1 83 ? 1.323 -1.917 -15.156 1.00 96.75 83 GLY A O 1
ATOM 653 N N . VAL A 1 84 ? -0.049 -2.923 -13.691 1.00 97.69 84 VAL A N 1
ATOM 654 C CA . VAL A 1 84 ? 0.158 -1.954 -12.616 1.00 97.69 84 VAL A CA 1
ATOM 655 C C . VAL A 1 84 ? 1.150 -2.514 -11.610 1.00 97.69 84 VAL A C 1
ATOM 657 O O . VAL A 1 84 ? 0.891 -3.540 -10.980 1.00 97.69 84 VAL A O 1
ATOM 660 N N . PHE A 1 85 ? 2.273 -1.825 -11.460 1.00 98.00 85 PHE A N 1
ATOM 661 C CA . PHE A 1 85 ? 3.354 -2.194 -10.557 1.00 98.00 85 PHE A CA 1
ATOM 662 C C . PHE A 1 85 ? 3.498 -1.142 -9.472 1.00 98.00 85 PHE A C 1
ATOM 664 O O . PHE A 1 85 ? 3.390 0.051 -9.739 1.00 98.00 85 PHE A O 1
ATOM 671 N N . ARG A 1 86 ? 3.767 -1.563 -8.241 1.00 97.50 86 ARG A N 1
ATOM 672 C CA . ARG A 1 86 ? 4.086 -0.637 -7.157 1.00 97.50 86 ARG A CA 1
ATOM 673 C C . ARG A 1 86 ? 5.542 -0.194 -7.277 1.00 97.50 86 ARG A C 1
ATOM 675 O O . ARG A 1 86 ? 6.418 -1.041 -7.405 1.00 97.50 86 ARG A O 1
ATOM 682 N N . VAL A 1 87 ? 5.811 1.103 -7.176 1.00 96.69 87 VAL A N 1
ATOM 683 C CA . VAL A 1 87 ? 7.181 1.622 -7.055 1.00 96.69 87 VAL A CA 1
ATOM 684 C C . VAL A 1 87 ? 7.655 1.396 -5.620 1.00 96.69 87 VAL A C 1
ATOM 686 O O . VAL A 1 87 ? 7.039 1.889 -4.668 1.00 96.69 87 VAL A O 1
ATOM 689 N N . ASP A 1 88 ? 8.724 0.621 -5.444 1.00 94.56 88 ASP A N 1
ATOM 690 C CA . ASP A 1 88 ? 9.226 0.304 -4.110 1.00 94.56 88 ASP A CA 1
ATOM 691 C C . ASP A 1 88 ? 10.042 1.470 -3.537 1.00 94.56 88 ASP A C 1
ATOM 693 O O . ASP A 1 88 ? 11.099 1.825 -4.050 1.00 94.56 88 ASP A O 1
ATOM 697 N N . MET A 1 89 ? 9.556 2.064 -2.445 1.00 90.94 89 MET A N 1
ATOM 698 C CA . MET A 1 89 ? 10.239 3.156 -1.736 1.00 90.94 89 MET A CA 1
ATOM 699 C C . MET A 1 89 ? 11.003 2.690 -0.490 1.00 90.94 89 MET A C 1
ATOM 701 O O . MET A 1 89 ? 11.563 3.520 0.235 1.00 90.94 89 MET A O 1
ATOM 705 N N . GLN A 1 90 ? 10.951 1.398 -0.156 1.00 88.00 90 GLN A N 1
ATOM 706 C CA . GLN A 1 90 ? 11.565 0.849 1.055 1.00 88.00 90 GLN A CA 1
ATOM 707 C C . GLN A 1 90 ? 12.986 0.372 0.779 1.00 88.00 90 GLN A C 1
ATOM 709 O O . GLN A 1 90 ? 13.898 0.715 1.529 1.00 88.00 90 GLN A O 1
ATOM 714 N N . VAL A 1 91 ? 13.157 -0.362 -0.314 1.00 83.88 91 VAL A N 1
ATOM 715 C CA . VAL A 1 91 ? 14.419 -0.908 -0.800 1.00 83.88 91 VAL A CA 1
ATOM 716 C C . VAL A 1 91 ? 15.172 0.128 -1.633 1.00 83.88 91 VAL A C 1
ATOM 718 O O . VAL A 1 91 ? 16.389 0.239 -1.519 1.00 83.88 91 VAL A O 1
ATOM 721 N N . ASN A 1 92 ? 14.461 0.936 -2.426 1.00 83.12 92 ASN A N 1
ATOM 722 C CA . ASN A 1 92 ? 15.067 1.956 -3.278 1.00 83.12 92 ASN A CA 1
ATOM 723 C C . ASN A 1 92 ? 14.913 3.361 -2.660 1.00 83.12 92 ASN A C 1
ATOM 725 O O . ASN A 1 92 ? 13.854 3.990 -2.724 1.00 83.12 92 ASN A O 1
ATOM 729 N N . SER A 1 93 ? 15.986 3.879 -2.054 1.00 84.75 93 SER A N 1
ATOM 730 C CA . SER A 1 93 ? 16.004 5.237 -1.487 1.00 84.75 93 SER A CA 1
ATOM 731 C C . SER A 1 93 ? 15.831 6.328 -2.548 1.00 84.75 93 SER A C 1
ATOM 733 O O . SER A 1 93 ? 15.239 7.366 -2.251 1.00 84.75 93 SER A O 1
ATO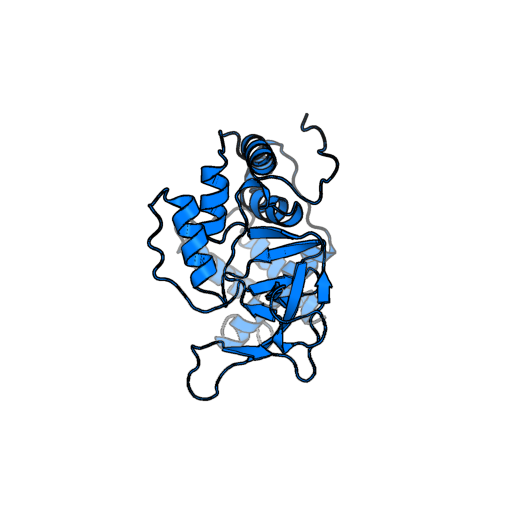M 735 N N . THR A 1 94 ? 16.277 6.085 -3.785 1.00 87.50 94 THR A N 1
ATOM 736 C CA . THR A 1 94 ? 16.116 7.010 -4.916 1.00 87.50 94 THR A CA 1
ATOM 737 C C . THR A 1 94 ? 14.647 7.210 -5.260 1.00 87.50 94 THR A C 1
ATOM 739 O O . THR A 1 94 ? 14.239 8.341 -5.508 1.00 87.50 94 THR A O 1
ATOM 742 N N . ALA A 1 95 ? 13.827 6.157 -5.180 1.00 90.75 95 ALA A N 1
ATOM 743 C CA . ALA A 1 95 ? 12.382 6.288 -5.345 1.00 90.75 95 ALA A CA 1
ATOM 744 C C . ALA A 1 95 ? 11.793 7.236 -4.293 1.00 90.75 95 ALA A C 1
ATOM 746 O O . ALA A 1 95 ? 11.055 8.154 -4.627 1.00 90.75 95 ALA A O 1
ATOM 747 N N . ARG A 1 96 ? 12.180 7.096 -3.021 1.00 88.94 96 ARG A N 1
ATOM 748 C CA . ARG A 1 96 ? 11.699 7.986 -1.952 1.00 88.94 96 ARG A CA 1
ATOM 749 C C . ARG A 1 96 ? 12.108 9.447 -2.168 1.00 88.94 96 ARG A C 1
ATOM 751 O O . ARG A 1 96 ? 11.313 10.350 -1.914 1.00 88.94 96 ARG A O 1
ATOM 758 N N . GLU A 1 97 ? 13.339 9.691 -2.609 1.00 88.19 97 GLU A N 1
ATOM 759 C CA . GLU A 1 97 ? 13.821 11.040 -2.931 1.00 88.19 97 GLU A CA 1
ATOM 760 C C . GLU A 1 97 ? 13.081 11.643 -4.127 1.00 88.19 97 GLU A C 1
ATOM 762 O O . GLU A 1 97 ? 12.688 12.810 -4.073 1.00 88.19 97 GLU A O 1
ATOM 767 N N . TRP A 1 98 ? 12.828 10.843 -5.166 1.00 90.88 98 TRP A N 1
ATOM 768 C CA . TRP A 1 98 ? 12.025 11.241 -6.321 1.00 90.88 98 TRP A CA 1
ATOM 769 C C . TRP A 1 98 ? 10.619 11.698 -5.899 1.00 90.88 98 TRP A C 1
ATOM 771 O O . TRP A 1 98 ? 10.197 12.789 -6.276 1.00 90.88 98 TRP A O 1
ATOM 781 N N . VAL A 1 99 ? 9.932 10.948 -5.036 1.00 91.62 99 VAL A N 1
ATOM 782 C CA . VAL A 1 99 ? 8.572 11.295 -4.575 1.00 91.62 99 VAL A CA 1
ATOM 783 C C . VAL A 1 99 ? 8.556 12.550 -3.716 1.00 91.62 99 VAL A C 1
ATOM 785 O O . VAL A 1 99 ? 7.724 13.431 -3.919 1.00 91.62 99 VAL A O 1
ATOM 788 N N . ARG A 1 100 ? 9.494 12.672 -2.770 1.00 89.31 100 ARG A N 1
ATOM 789 C CA . ARG A 1 100 ? 9.607 13.879 -1.934 1.00 89.31 100 ARG A CA 1
ATOM 790 C C . ARG A 1 100 ? 9.788 15.134 -2.772 1.00 89.31 100 ARG A C 1
ATOM 792 O O . ARG A 1 100 ? 9.292 16.191 -2.408 1.00 89.31 100 ARG A O 1
ATOM 799 N N . LYS A 1 101 ? 10.490 15.001 -3.889 1.00 87.69 101 LYS A N 1
ATOM 800 C CA . LYS A 1 101 ? 10.738 16.091 -4.818 1.00 87.69 101 LYS A CA 1
ATOM 801 C C . LYS A 1 101 ? 9.535 16.425 -5.681 1.00 87.69 101 LYS A C 1
ATOM 803 O O . LYS A 1 101 ? 9.259 17.606 -5.863 1.00 87.69 101 LYS A O 1
ATOM 808 N N . LEU A 1 102 ? 8.796 15.412 -6.145 1.00 88.88 102 LEU A N 1
ATOM 809 C CA . LEU A 1 102 ? 7.480 15.630 -6.750 1.00 88.88 102 LEU A CA 1
ATOM 810 C C . LEU A 1 102 ? 6.562 16.406 -5.795 1.00 88.88 102 LEU A C 1
ATOM 812 O O . LEU A 1 102 ? 5.834 17.283 -6.239 1.00 88.88 102 LEU A O 1
ATOM 816 N N . ALA A 1 103 ? 6.644 16.131 -4.489 1.00 89.75 103 ALA A N 1
ATOM 817 C CA . ALA A 1 103 ? 5.859 16.829 -3.473 1.00 89.75 103 ALA A CA 1
ATOM 818 C C . ALA A 1 103 ? 6.353 18.256 -3.154 1.00 89.75 103 ALA A C 1
ATOM 820 O O . ALA A 1 103 ? 5.592 19.040 -2.595 1.00 89.75 103 ALA A O 1
ATOM 821 N N . SER A 1 104 ? 7.617 18.596 -3.440 1.00 85.19 104 SER A N 1
ATOM 822 C CA . SER A 1 104 ? 8.244 19.845 -2.980 1.00 85.19 104 SER A CA 1
ATOM 823 C C . SER A 1 104 ? 8.509 20.880 -4.077 1.00 85.19 104 SER A C 1
ATOM 825 O O . SER A 1 104 ? 9.132 21.894 -3.775 1.00 85.19 104 SER A O 1
ATOM 827 N N . GLU A 1 105 ? 8.138 20.606 -5.334 1.00 74.88 105 GLU A N 1
ATOM 828 C CA . GLU A 1 105 ? 8.402 21.460 -6.515 1.00 74.88 105 GLU A CA 1
ATOM 829 C C . GLU A 1 105 ? 9.881 21.901 -6.676 1.00 74.88 105 GLU A C 1
ATOM 831 O O . GLU A 1 105 ? 10.191 22.866 -7.372 1.00 74.88 105 GLU A O 1
ATOM 836 N N . LEU A 1 106 ? 10.829 21.202 -6.038 1.00 74.56 106 LEU A N 1
ATOM 837 C CA . LEU A 1 106 ? 12.246 21.585 -6.031 1.00 74.56 106 LEU A CA 1
ATOM 838 C C . LEU A 1 106 ? 12.941 21.129 -7.322 1.00 74.56 106 LEU A C 1
ATOM 840 O O . LEU A 1 106 ? 12.789 19.983 -7.756 1.00 74.56 106 LEU A O 1
ATOM 844 N N . GLU A 1 107 ? 13.760 22.014 -7.900 1.00 63.00 107 GLU A N 1
ATOM 845 C CA . GLU A 1 107 ? 14.490 21.754 -9.145 1.00 63.00 107 GLU A CA 1
ATOM 846 C C . GLU A 1 107 ? 15.403 20.523 -9.072 1.00 63.00 107 GLU A C 1
ATOM 848 O O . GLU A 1 107 ? 15.985 20.172 -8.037 1.00 63.00 107 GLU A O 1
ATOM 853 N N . TRP A 1 108 ? 15.537 19.846 -10.218 1.00 61.09 108 TRP A N 1
ATOM 854 C CA . TRP A 1 108 ? 16.235 18.575 -10.302 1.00 61.09 108 TRP A CA 1
ATOM 855 C C . TRP A 1 108 ? 17.745 18.699 -10.478 1.00 61.09 108 TRP A C 1
ATOM 857 O O . TRP A 1 108 ? 18.220 18.959 -11.575 1.00 61.09 108 TRP A O 1
ATOM 867 N N . SER A 1 109 ? 18.523 18.403 -9.427 1.00 60.00 109 SER A N 1
ATOM 868 C CA . SER A 1 109 ? 19.957 18.139 -9.585 1.00 60.00 109 SER A CA 1
ATOM 869 C C . SER A 1 109 ? 20.179 16.684 -10.016 1.00 60.00 109 SER A C 1
ATOM 871 O O . SER A 1 109 ? 19.750 15.737 -9.361 1.00 60.00 109 SER A O 1
ATOM 873 N N . ALA A 1 110 ? 20.827 16.500 -11.166 1.00 54.25 110 ALA A N 1
ATOM 874 C CA . ALA A 1 110 ? 21.013 15.213 -11.845 1.00 54.25 110 ALA A CA 1
ATOM 875 C C . ALA A 1 110 ? 22.038 14.269 -11.175 1.00 54.25 110 ALA A C 1
ATOM 877 O O . ALA A 1 110 ? 22.582 13.382 -11.825 1.00 54.25 110 ALA A O 1
ATOM 878 N N . ASN A 1 111 ? 22.335 14.452 -9.888 1.00 59.69 111 ASN A N 1
ATOM 879 C CA . ASN A 1 111 ? 23.487 13.821 -9.242 1.00 59.69 111 ASN A CA 1
ATOM 880 C C . ASN A 1 111 ? 23.203 12.458 -8.593 1.00 59.69 111 ASN A C 1
ATOM 882 O O . ASN A 1 111 ? 24.003 12.020 -7.764 1.00 59.69 111 ASN A O 1
ATOM 886 N N . TRP A 1 112 ? 22.107 11.771 -8.932 1.00 56.41 112 TRP A N 1
ATOM 887 C CA . TRP A 1 112 ? 21.657 10.625 -8.136 1.00 56.41 112 TRP A CA 1
ATOM 888 C C . TRP A 1 112 ? 21.599 9.278 -8.851 1.00 56.41 112 TRP A C 1
ATOM 890 O O . TRP A 1 112 ? 21.284 9.170 -10.030 1.00 56.41 112 TRP A O 1
ATOM 900 N N . SER A 1 113 ? 21.971 8.298 -8.022 1.00 56.97 113 SER A N 1
ATOM 901 C CA . SER A 1 113 ? 21.976 6.840 -8.094 1.00 56.97 113 SER A CA 1
ATOM 902 C C . SER A 1 113 ? 22.092 6.155 -9.455 1.00 56.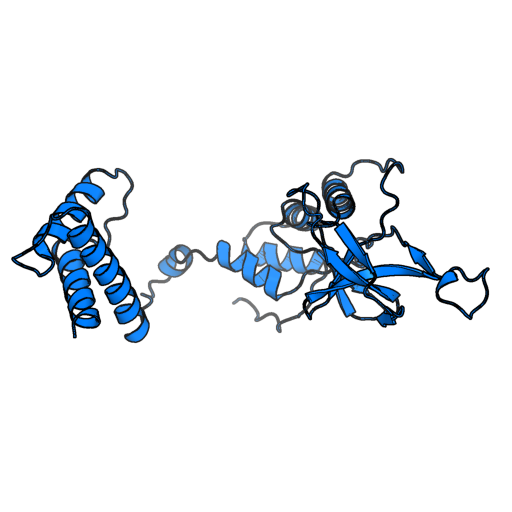97 113 SER A C 1
ATOM 904 O O . SER A 1 113 ? 21.223 6.234 -10.312 1.00 56.97 113 SER A O 1
ATOM 906 N N . LYS A 1 114 ? 23.130 5.320 -9.576 1.00 67.88 114 LYS A N 1
ATOM 907 C CA . LYS A 1 114 ? 23.305 4.334 -10.654 1.00 67.88 114 LYS A CA 1
ATOM 908 C C . LYS A 1 114 ? 22.404 3.096 -10.484 1.00 67.88 114 LYS A C 1
ATOM 910 O O . LYS A 1 114 ? 22.740 2.050 -11.020 1.00 67.88 114 LYS A O 1
ATOM 915 N N . SER A 1 115 ? 21.331 3.169 -9.699 1.00 82.56 115 SER A N 1
ATOM 916 C CA . SER A 1 115 ? 20.417 2.043 -9.474 1.00 82.56 115 SER A CA 1
ATOM 917 C C . SER A 1 115 ? 19.197 2.152 -10.378 1.00 82.56 115 SER A C 1
ATOM 919 O O . SER A 1 115 ? 18.640 3.240 -10.522 1.00 82.56 115 SER A O 1
ATOM 921 N N . ALA A 1 116 ? 18.740 1.032 -10.920 1.00 88.81 116 ALA A N 1
ATOM 922 C CA . ALA A 1 116 ? 17.473 0.988 -11.631 1.00 88.81 116 ALA A CA 1
ATOM 923 C C . ALA A 1 116 ? 16.272 1.222 -10.701 1.00 88.81 116 ALA A C 1
ATOM 925 O O . ALA A 1 116 ? 16.341 1.033 -9.479 1.00 88.81 116 ALA A O 1
ATOM 926 N N . THR A 1 117 ? 15.142 1.585 -11.301 1.00 93.81 117 THR A N 1
ATOM 927 C CA . THR A 1 117 ? 13.856 1.639 -10.604 1.00 93.81 117 THR A CA 1
ATOM 928 C C . THR A 1 117 ? 13.405 0.232 -10.217 1.00 93.81 117 THR A C 1
ATOM 930 O O . THR A 1 117 ? 13.398 -0.683 -11.041 1.00 93.81 117 THR A O 1
ATOM 933 N N . VAL A 1 118 ? 13.014 0.065 -8.950 1.00 95.50 118 VAL A N 1
ATOM 934 C CA . VAL A 1 118 ? 12.556 -1.216 -8.399 1.00 95.50 118 VAL A CA 1
ATOM 935 C C . VAL A 1 118 ? 11.038 -1.212 -8.308 1.00 95.50 118 VAL A C 1
ATOM 937 O O . VAL A 1 118 ? 10.430 -0.278 -7.779 1.00 95.50 118 VAL A O 1
ATOM 940 N N . LEU A 1 119 ? 10.436 -2.272 -8.828 1.00 96.88 119 LEU A N 1
ATOM 941 C CA . LEU A 1 119 ? 9.000 -2.426 -8.981 1.00 96.88 119 LEU A CA 1
ATOM 942 C C . LEU A 1 119 ? 8.530 -3.705 -8.295 1.00 96.88 119 LEU A C 1
ATOM 944 O O . LEU A 1 119 ? 9.194 -4.735 -8.361 1.00 96.88 119 LEU A O 1
ATOM 948 N N . VAL A 1 120 ? 7.357 -3.661 -7.674 1.00 97.31 120 VAL A N 1
ATOM 949 C CA . VAL A 1 120 ? 6.712 -4.824 -7.059 1.00 97.31 120 VAL A CA 1
ATOM 950 C C . VAL A 1 120 ? 5.439 -5.137 -7.833 1.00 97.31 120 VAL A C 1
ATOM 952 O O . VAL A 1 120 ? 4.551 -4.292 -7.971 1.00 97.31 120 VAL A O 1
ATOM 955 N N . GLY A 1 121 ? 5.375 -6.349 -8.377 1.00 97.44 121 GLY A N 1
ATOM 956 C CA . GLY A 1 121 ? 4.220 -6.862 -9.100 1.00 97.44 121 GLY A CA 1
ATOM 957 C C . GLY A 1 121 ? 3.029 -7.153 -8.180 1.00 97.44 121 GLY A C 1
ATOM 958 O O . GLY A 1 121 ? 3.178 -7.227 -6.958 1.00 97.44 121 GLY A O 1
ATOM 959 N N . PRO A 1 122 ? 1.829 -7.360 -8.750 1.00 95.19 122 PRO A N 1
ATOM 960 C CA . PRO A 1 122 ? 0.619 -7.675 -7.984 1.00 95.19 122 PRO A CA 1
ATOM 961 C C . PRO A 1 122 ? 0.694 -9.015 -7.233 1.00 95.19 122 PRO A C 1
ATOM 963 O O . PRO A 1 122 ? -0.056 -9.237 -6.288 1.00 95.19 122 PRO A O 1
ATOM 966 N N . ASP A 1 123 ? 1.594 -9.906 -7.644 1.00 96.12 123 ASP A N 1
ATOM 967 C CA . ASP A 1 123 ? 1.903 -11.187 -7.006 1.00 96.12 123 ASP A CA 1
ATOM 968 C C . ASP A 1 123 ? 2.990 -11.079 -5.917 1.00 96.12 123 ASP A C 1
ATOM 970 O O . ASP A 1 123 ? 3.345 -12.083 -5.302 1.00 96.12 123 ASP A O 1
ATOM 974 N N . GLY A 1 124 ? 3.526 -9.878 -5.675 1.00 95.38 124 GLY A N 1
ATOM 975 C CA . GLY A 1 124 ? 4.637 -9.636 -4.755 1.00 95.38 124 GLY A CA 1
ATOM 976 C C . GLY A 1 124 ? 6.025 -9.887 -5.352 1.00 95.38 124 GLY A C 1
ATOM 977 O O . GLY A 1 124 ? 7.018 -9.682 -4.656 1.00 95.38 124 GLY A O 1
ATOM 978 N N . SER A 1 125 ? 6.122 -10.295 -6.622 1.00 96.06 125 SER A N 1
ATOM 979 C CA . SER A 1 125 ? 7.409 -10.459 -7.304 1.00 96.06 125 SER A CA 1
ATOM 980 C C . SER A 1 125 ? 8.117 -9.112 -7.451 1.00 96.06 125 SER A C 1
ATOM 982 O O . SER A 1 125 ? 7.481 -8.107 -7.773 1.00 96.06 125 SER A O 1
ATOM 984 N N . ILE A 1 126 ? 9.436 -9.090 -7.250 1.00 96.25 126 ILE A N 1
ATOM 985 C CA . ILE A 1 126 ? 10.245 -7.871 -7.358 1.00 96.25 126 ILE A CA 1
ATOM 986 C C . ILE A 1 126 ? 10.959 -7.844 -8.707 1.00 96.25 126 ILE A C 1
ATOM 988 O O . ILE A 1 126 ? 11.528 -8.840 -9.162 1.00 96.25 126 ILE A O 1
ATOM 992 N N . TRP A 1 127 ? 10.922 -6.681 -9.342 1.00 97.25 127 TRP A N 1
ATOM 993 C CA . TRP A 1 127 ? 11.427 -6.441 -10.679 1.00 97.25 127 TRP A CA 1
ATOM 994 C C . TRP A 1 127 ? 12.334 -5.221 -10.703 1.00 97.25 127 TRP A C 1
ATOM 996 O O . TRP A 1 127 ? 12.106 -4.234 -10.006 1.00 97.25 127 TRP A O 1
ATOM 1006 N N . GLU A 1 128 ? 13.336 -5.286 -11.560 1.00 95.94 128 GLU A N 1
ATOM 1007 C CA . GLU A 1 128 ? 14.191 -4.171 -11.918 1.00 95.94 128 GLU A CA 1
ATOM 1008 C C . GLU A 1 128 ? 13.809 -3.659 -13.309 1.00 95.94 128 GLU A C 1
ATOM 1010 O O . GLU A 1 128 ? 13.651 -4.452 -14.244 1.00 95.94 128 GLU A O 1
ATOM 1015 N N . LEU A 1 129 ? 13.643 -2.342 -13.438 1.00 96.25 129 LEU A N 1
ATOM 1016 C CA . LEU A 1 129 ? 13.345 -1.695 -14.710 1.00 96.25 129 LEU A CA 1
ATOM 1017 C C . LEU A 1 129 ? 14.580 -1.709 -15.617 1.00 96.25 129 LEU A C 1
ATOM 1019 O O . LEU A 1 129 ? 15.647 -1.204 -15.255 1.00 96.25 129 LEU A O 1
ATOM 1023 N N . MET A 1 130 ? 14.420 -2.270 -16.812 1.00 96.12 130 MET A N 1
ATOM 1024 C CA . MET A 1 130 ? 15.474 -2.336 -17.816 1.00 96.12 130 MET A CA 1
ATOM 1025 C C . MET A 1 130 ? 15.138 -1.424 -18.997 1.00 96.12 130 MET A C 1
ATOM 1027 O O . MET A 1 130 ? 13.982 -1.095 -19.251 1.00 96.12 130 MET A O 1
ATOM 1031 N N . LYS A 1 131 ? 16.158 -1.060 -19.770 1.00 94.62 131 LYS A N 1
ATOM 1032 C CA . LYS A 1 131 ? 16.036 -0.377 -21.056 1.00 94.62 131 LYS A CA 1
ATOM 1033 C C . LYS A 1 131 ? 16.863 -1.111 -22.096 1.00 94.62 131 LYS A C 1
ATOM 1035 O O . LYS A 1 131 ? 18.015 -1.451 -21.847 1.00 94.62 131 LYS A O 1
ATOM 1040 N N . HIS A 1 132 ? 16.269 -1.335 -23.261 1.00 92.69 132 HIS A N 1
ATOM 1041 C CA . HIS A 1 132 ? 16.951 -1.924 -24.407 1.00 92.69 132 HIS A CA 1
ATOM 1042 C C . HIS A 1 132 ? 17.808 -0.867 -25.123 1.00 92.69 132 HIS A C 1
ATOM 1044 O O . HIS A 1 132 ? 17.299 0.206 -25.461 1.00 92.69 132 HIS A O 1
ATOM 1050 N N . ASP A 1 133 ? 19.084 -1.168 -25.369 1.00 90.25 133 ASP A N 1
ATOM 1051 C CA . ASP A 1 133 ? 19.963 -0.384 -26.235 1.00 90.25 133 ASP A CA 1
ATOM 1052 C C . ASP A 1 133 ? 19.865 -0.902 -27.682 1.00 90.25 133 ASP A C 1
ATOM 1054 O O . ASP A 1 133 ? 20.428 -1.950 -28.012 1.00 90.25 133 ASP A O 1
ATOM 1058 N N . PRO A 1 134 ? 19.174 -0.180 -28.585 1.00 84.00 134 PRO A N 1
ATOM 1059 C CA . PRO A 1 134 ? 18.998 -0.627 -29.962 1.00 84.00 134 PRO A CA 1
ATOM 1060 C C . PRO A 1 134 ? 20.313 -0.676 -30.757 1.00 84.00 134 PRO A C 1
ATOM 1062 O O . PRO A 1 134 ? 20.334 -1.262 -31.839 1.00 84.00 134 PRO A O 1
ATOM 1065 N N . GLN A 1 135 ? 21.401 -0.068 -30.266 1.00 86.00 135 GLN A N 1
ATOM 1066 C CA . GLN A 1 135 ? 22.680 -0.035 -30.977 1.00 86.00 135 GLN A CA 1
ATOM 1067 C C . GLN A 1 135 ? 23.470 -1.349 -30.871 1.00 86.00 135 GLN A C 1
ATOM 1069 O O . GLN A 1 135 ? 24.342 -1.588 -31.706 1.00 86.00 135 GLN A O 1
ATOM 1074 N N . GLN A 1 136 ? 23.154 -2.227 -29.911 1.00 79.62 136 GLN A N 1
ATOM 1075 C CA . GLN A 1 136 ? 23.917 -3.460 -29.647 1.00 79.62 136 GLN A CA 1
ATOM 1076 C C . GLN A 1 136 ? 23.330 -4.723 -30.315 1.00 79.62 136 GLN A C 1
ATOM 1078 O O . GLN A 1 136 ? 23.715 -5.853 -30.016 1.00 79.62 136 GLN A O 1
ATOM 1083 N N . GLY A 1 137 ? 22.432 -4.556 -31.292 1.00 72.56 137 GLY A N 1
ATOM 1084 C CA . GLY A 1 137 ? 21.762 -5.664 -31.986 1.00 72.56 137 GLY A CA 1
ATOM 1085 C C . GLY A 1 137 ? 20.575 -6.231 -31.195 1.00 72.56 137 GLY A C 1
ATOM 1086 O O . GLY A 1 137 ? 20.208 -5.711 -30.152 1.00 72.56 137 GLY A O 1
ATOM 1087 N N . LEU A 1 138 ? 19.921 -7.281 -31.705 1.00 65.88 138 LEU A N 1
ATOM 1088 C CA . LEU A 1 138 ? 18.681 -7.833 -31.118 1.00 65.88 138 LEU A CA 1
ATOM 1089 C C . LEU A 1 138 ? 18.892 -9.103 -30.275 1.00 65.88 138 LEU A C 1
ATOM 1091 O O . LEU A 1 138 ? 17.925 -9.658 -29.759 1.00 65.88 138 LEU A O 1
ATOM 1095 N N . SER A 1 139 ? 20.123 -9.609 -30.163 1.00 66.38 139 SER A N 1
ATOM 1096 C CA . SER A 1 139 ? 20.378 -10.918 -29.555 1.00 66.38 139 SER A CA 1
ATOM 1097 C C . SER A 1 139 ? 21.356 -10.830 -28.388 1.00 66.38 139 SER A C 1
ATOM 1099 O O . SER A 1 139 ? 22.558 -10.702 -28.602 1.00 66.38 139 SER A O 1
ATOM 1101 N N . GLY A 1 140 ? 20.837 -10.973 -27.170 1.00 73.88 140 GLY A N 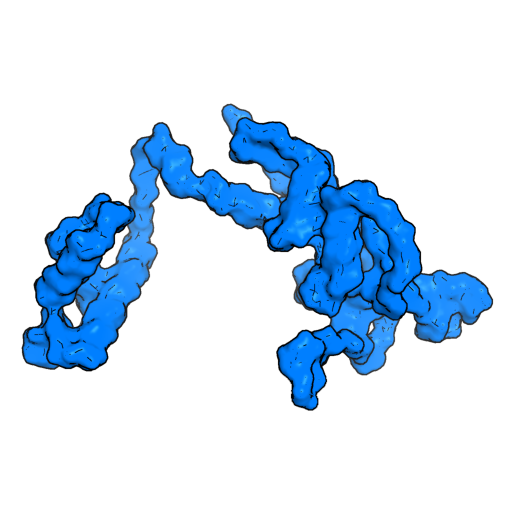1
ATOM 1102 C CA . GLY A 1 140 ? 21.633 -11.106 -25.950 1.00 73.88 140 GLY A CA 1
ATOM 1103 C C . GLY A 1 140 ? 21.023 -10.351 -24.772 1.00 73.88 140 GLY A C 1
ATOM 1104 O O . GLY A 1 140 ? 20.380 -9.321 -24.954 1.00 73.88 140 GLY A O 1
ATOM 1105 N N . GLN A 1 141 ? 21.222 -10.860 -23.552 1.00 78.81 141 GLN A N 1
ATOM 1106 C CA . GLN A 1 141 ? 20.882 -10.112 -22.332 1.00 78.81 141 GLN A CA 1
ATOM 1107 C C . GLN A 1 141 ? 21.769 -8.868 -22.154 1.00 78.81 141 GLN A C 1
ATOM 1109 O O . GLN A 1 141 ? 21.368 -7.932 -21.468 1.00 78.81 141 GLN A O 1
ATOM 1114 N N . ASP A 1 142 ? 22.926 -8.837 -22.820 1.00 83.31 142 ASP A N 1
ATOM 1115 C CA . ASP A 1 142 ? 23.918 -7.759 -22.749 1.00 83.31 142 ASP A CA 1
ATOM 1116 C C . ASP A 1 142 ? 23.408 -6.422 -23.319 1.00 83.31 142 ASP A C 1
ATOM 1118 O O . ASP A 1 142 ? 23.928 -5.362 -22.976 1.00 83.31 142 ASP A O 1
ATOM 1122 N N . ASN A 1 143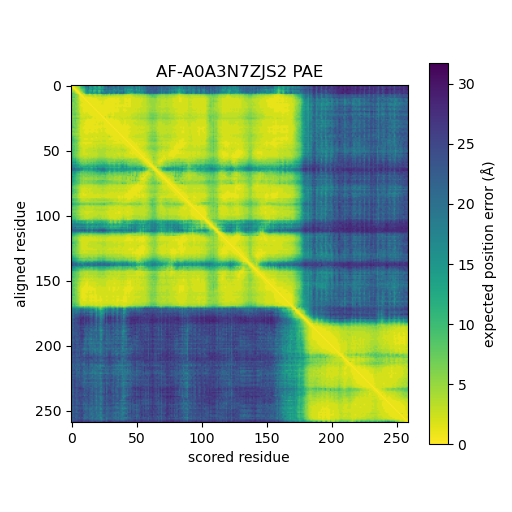 ? 22.333 -6.454 -24.116 1.00 89.62 143 ASN A N 1
ATOM 1123 C CA . ASN A 1 143 ? 21.747 -5.274 -24.764 1.00 89.62 143 ASN A CA 1
ATOM 1124 C C . ASN A 1 143 ? 20.767 -4.517 -23.861 1.00 89.62 143 ASN A C 1
ATOM 1126 O O . ASN A 1 143 ? 20.082 -3.597 -24.310 1.00 89.62 143 ASN A O 1
ATOM 1130 N N . PHE A 1 144 ? 20.643 -4.931 -22.602 1.00 92.19 144 PHE A N 1
ATOM 1131 C CA . PHE A 1 144 ? 19.771 -4.291 -21.637 1.00 92.19 144 PHE A CA 1
ATOM 1132 C C . PHE A 1 144 ? 20.586 -3.641 -20.532 1.00 92.19 144 PHE A C 1
ATOM 1134 O O . PHE A 1 144 ? 21.473 -4.241 -19.925 1.00 92.19 144 PHE A O 1
ATOM 1141 N N . HIS A 1 145 ? 20.231 -2.401 -20.234 1.00 92.50 145 HIS A N 1
ATOM 1142 C CA . HIS A 1 145 ? 20.838 -1.620 -19.172 1.00 92.50 145 HIS A CA 1
ATOM 1143 C C . HIS A 1 145 ? 19.782 -1.231 -18.149 1.00 92.50 145 HIS A C 1
ATOM 1145 O O . HIS A 1 145 ? 18.585 -1.257 -18.428 1.00 92.50 145 HIS A O 1
ATOM 1151 N N . TRP A 1 146 ? 20.234 -0.873 -16.955 1.00 92.50 146 TRP A N 1
ATOM 1152 C CA . TRP A 1 146 ? 19.375 -0.298 -15.932 1.00 92.50 146 TRP A CA 1
ATOM 1153 C C . TRP A 1 146 ? 18.690 0.962 -16.445 1.00 92.50 146 TRP A C 1
ATOM 1155 O O . TRP A 1 146 ? 19.354 1.854 -16.979 1.00 92.50 146 TRP A O 1
ATOM 1165 N N . ASP A 1 147 ? 17.375 1.037 -16.262 1.00 92.75 147 ASP A N 1
ATOM 1166 C CA . ASP A 1 147 ? 16.623 2.254 -16.526 1.00 92.75 147 ASP A CA 1
ATOM 1167 C C . ASP A 1 147 ? 16.363 2.987 -15.199 1.00 92.75 147 ASP A C 1
ATOM 1169 O O . ASP A 1 147 ? 15.617 2.488 -14.347 1.00 92.75 147 ASP A O 1
ATOM 1173 N N . PRO A 1 148 ? 16.986 4.158 -14.980 1.00 90.44 148 PRO A N 1
ATOM 1174 C CA . PRO A 1 148 ? 16.750 4.965 -13.789 1.00 90.44 148 PRO A CA 1
ATOM 1175 C C . PRO A 1 148 ? 15.467 5.807 -13.894 1.00 90.44 148 PRO A C 1
ATOM 1177 O O . PRO A 1 148 ? 15.222 6.654 -13.034 1.00 90.44 148 PRO A O 1
ATOM 1180 N N . ARG A 1 149 ? 14.670 5.657 -14.963 1.00 92.88 149 ARG A N 1
ATOM 1181 C CA . ARG A 1 149 ? 13.441 6.430 -15.154 1.00 92.88 149 ARG A CA 1
ATOM 1182 C C . ARG A 1 149 ? 12.404 6.090 -14.082 1.00 92.88 149 ARG A C 1
ATOM 1184 O O . ARG A 1 149 ? 12.170 4.930 -13.746 1.00 92.88 149 ARG A O 1
ATOM 1191 N N . PHE A 1 150 ? 11.740 7.131 -13.601 1.00 93.00 150 PHE A N 1
ATOM 1192 C CA . PHE A 1 150 ? 10.545 7.068 -12.763 1.00 93.00 150 PHE A CA 1
ATOM 1193 C C . PHE A 1 150 ? 9.309 7.484 -13.575 1.00 93.00 150 PHE A C 1
ATOM 1195 O O . PHE A 1 150 ? 9.483 8.143 -14.606 1.00 93.00 150 PHE A O 1
ATOM 1202 N N . PRO A 1 151 ? 8.085 7.125 -13.144 1.00 94.62 151 PRO A N 1
ATOM 1203 C CA . PRO A 1 151 ? 6.884 7.496 -13.881 1.00 94.62 151 PRO A CA 1
ATOM 1204 C C . PRO A 1 151 ? 6.707 9.012 -13.953 1.00 94.62 151 PRO A C 1
ATOM 1206 O O . PRO A 1 151 ? 6.979 9.741 -12.996 1.00 94.62 151 PRO A O 1
ATOM 1209 N N . GLU A 1 152 ? 6.188 9.483 -15.078 1.00 93.50 152 GLU A N 1
ATOM 1210 C CA . GLU A 1 152 ? 5.614 10.819 -15.188 1.00 93.50 152 GLU A CA 1
ATOM 1211 C C . GLU A 1 152 ? 4.292 10.900 -14.408 1.00 93.50 152 GLU A C 1
ATOM 1213 O O . GLU A 1 152 ? 3.645 9.886 -14.152 1.00 93.50 152 GLU A O 1
ATOM 1218 N N . LEU A 1 153 ? 3.837 12.112 -14.062 1.00 93.62 153 LEU A N 1
ATOM 1219 C CA . LEU A 1 153 ? 2.599 12.299 -13.285 1.00 93.62 153 LEU A CA 1
ATOM 1220 C C . LEU A 1 153 ? 1.374 11.630 -13.929 1.00 93.62 153 LEU A C 1
ATOM 1222 O O . LEU A 1 153 ? 0.520 11.106 -13.220 1.00 93.62 153 LEU A O 1
ATOM 1226 N N . ALA A 1 154 ? 1.308 11.610 -15.263 1.00 95.06 154 ALA A N 1
ATOM 1227 C CA . ALA A 1 154 ? 0.224 10.971 -16.009 1.00 95.06 154 ALA A CA 1
ATOM 1228 C C . ALA A 1 154 ? 0.288 9.430 -15.995 1.00 95.06 154 ALA A C 1
ATOM 1230 O O . ALA A 1 154 ? -0.726 8.778 -16.239 1.00 95.06 154 ALA A O 1
ATOM 1231 N N . GLU A 1 155 ? 1.456 8.845 -15.712 1.00 95.44 155 GLU A N 1
ATOM 1232 C CA . GLU A 1 155 ? 1.661 7.393 -15.618 1.00 95.44 155 GLU A CA 1
ATOM 1233 C C . GLU A 1 155 ? 1.410 6.856 -14.192 1.00 95.44 155 GLU A C 1
ATOM 1235 O O . GLU A 1 155 ? 1.292 5.638 -13.996 1.00 95.44 155 GLU A O 1
ATOM 1240 N N . ILE A 1 156 ? 1.331 7.752 -13.196 1.00 97.00 156 ILE A N 1
ATOM 1241 C CA . ILE A 1 156 ? 1.048 7.406 -11.800 1.00 97.00 156 ILE A CA 1
ATOM 1242 C C . ILE A 1 156 ? -0.443 7.122 -11.628 1.00 97.00 156 ILE A C 1
ATOM 1244 O O . ILE A 1 156 ? -1.310 7.922 -11.986 1.00 97.00 156 ILE A O 1
ATOM 1248 N N . VAL A 1 157 ? -0.737 5.990 -10.996 1.00 97.81 157 VAL A N 1
ATOM 1249 C CA . VAL A 1 157 ? -2.094 5.594 -10.621 1.00 97.81 157 VAL A CA 1
ATOM 1250 C C . VAL A 1 157 ? -2.179 5.262 -9.133 1.00 97.81 157 VAL A C 1
ATOM 1252 O O . VAL A 1 157 ? -1.196 4.880 -8.496 1.00 97.81 157 VAL A O 1
ATOM 1255 N N . VAL A 1 158 ? -3.382 5.381 -8.578 1.00 97.44 158 VAL A N 1
ATOM 1256 C CA . VAL A 1 158 ? -3.725 4.955 -7.218 1.00 97.44 158 VAL A CA 1
ATOM 1257 C C . VAL A 1 158 ? -4.646 3.742 -7.296 1.00 97.44 158 VAL A C 1
ATOM 1259 O O . VAL A 1 158 ? -5.631 3.743 -8.037 1.00 97.44 158 VAL A O 1
ATOM 1262 N N . ILE A 1 159 ? -4.337 2.688 -6.543 1.00 96.88 159 ILE A N 1
ATOM 1263 C CA . ILE A 1 159 ? -5.196 1.501 -6.462 1.00 96.88 159 ILE A CA 1
ATOM 1264 C C . ILE A 1 159 ? -6.413 1.797 -5.579 1.00 96.88 159 ILE A C 1
ATOM 1266 O O . ILE A 1 159 ? -6.283 2.401 -4.515 1.00 96.88 159 ILE A O 1
ATOM 1270 N N . GLY A 1 160 ? -7.594 1.337 -6.001 1.00 95.50 160 GLY A N 1
ATOM 1271 C CA . GLY A 1 160 ? -8.843 1.510 -5.252 1.00 95.50 160 GLY A CA 1
ATOM 1272 C C . GLY A 1 160 ? -8.764 0.982 -3.818 1.00 95.50 160 GLY A C 1
ATOM 1273 O O . GLY A 1 160 ? -9.135 1.697 -2.894 1.00 95.50 160 GLY A O 1
ATOM 1274 N N . ASP A 1 161 ? -8.189 -0.205 -3.626 1.00 94.50 161 ASP A N 1
ATOM 1275 C CA . ASP A 1 161 ? -8.008 -0.827 -2.309 1.00 94.50 161 ASP A CA 1
ATOM 1276 C C . ASP A 1 161 ? -7.127 0.021 -1.367 1.00 94.50 161 ASP A C 1
ATOM 1278 O O . ASP A 1 161 ? -7.361 0.059 -0.159 1.00 94.50 161 ASP A O 1
ATOM 1282 N N . GLU A 1 162 ? -6.126 0.738 -1.895 1.00 95.19 162 GLU A N 1
ATOM 1283 C CA . GLU A 1 162 ? -5.278 1.642 -1.100 1.00 95.19 162 GLU A CA 1
ATOM 1284 C C . GLU A 1 162 ? -6.052 2.888 -0.657 1.00 95.19 162 GLU A C 1
ATOM 1286 O O . GLU A 1 162 ? -5.926 3.302 0.498 1.00 95.19 162 GLU A O 1
ATOM 1291 N N . LEU A 1 163 ? -6.894 3.444 -1.538 1.00 95.44 163 LEU A N 1
ATOM 1292 C CA . LEU A 1 163 ? -7.804 4.536 -1.184 1.00 95.44 163 LEU A CA 1
ATOM 1293 C C . LEU A 1 163 ? -8.817 4.085 -0.135 1.00 95.44 163 LEU A C 1
ATOM 1295 O O . LEU A 1 163 ? -8.975 4.764 0.870 1.00 95.44 163 LEU A O 1
ATOM 1299 N N . GLU A 1 164 ? -9.447 2.924 -0.305 1.00 93.81 164 GLU A N 1
ATOM 1300 C CA . GLU A 1 164 ? -10.401 2.383 0.673 1.00 93.81 164 GLU A CA 1
ATOM 1301 C C . GLU A 1 164 ? -9.744 2.143 2.033 1.00 93.81 164 GLU A C 1
ATOM 1303 O O . GLU A 1 164 ? -10.291 2.523 3.074 1.00 93.81 164 GLU A O 1
ATOM 1308 N N . ARG A 1 165 ? -8.528 1.578 2.038 1.00 93.94 165 ARG A N 1
ATOM 1309 C CA . ARG A 1 165 ? -7.731 1.427 3.258 1.00 93.94 165 ARG A CA 1
ATOM 1310 C C . ARG A 1 165 ? -7.477 2.780 3.916 1.00 93.94 165 ARG A C 1
ATOM 1312 O O . ARG A 1 165 ? -7.623 2.884 5.132 1.00 93.94 165 ARG A O 1
ATOM 1319 N N . PHE A 1 166 ? -7.090 3.798 3.155 1.00 95.06 166 PHE A N 1
ATOM 1320 C CA . PHE A 1 166 ? -6.851 5.139 3.683 1.00 95.06 166 PHE A CA 1
ATOM 1321 C C . PHE A 1 166 ? -8.137 5.780 4.238 1.00 95.06 166 PHE A C 1
ATOM 1323 O O . PHE A 1 166 ? -8.169 6.186 5.398 1.00 95.06 166 PHE A O 1
ATOM 1330 N N . GLU A 1 167 ? -9.226 5.781 3.468 1.00 93.62 167 GLU A N 1
ATOM 1331 C CA . GLU A 1 167 ? -10.542 6.332 3.829 1.00 93.62 167 GLU A CA 1
ATOM 1332 C C . GLU A 1 167 ? -11.140 5.673 5.085 1.00 93.62 167 GLU A C 1
ATOM 1334 O O . GLU A 1 167 ? -11.781 6.335 5.910 1.00 93.62 167 GLU A O 1
ATOM 1339 N N . SER A 1 168 ? -10.901 4.370 5.271 1.00 89.56 168 SER A N 1
ATOM 1340 C CA . SER A 1 168 ? -11.365 3.620 6.446 1.00 89.56 168 SER A CA 1
ATOM 1341 C C . SER A 1 168 ? -10.829 4.177 7.770 1.00 89.56 168 SER A C 1
ATOM 1343 O O . SER A 1 168 ? -11.500 4.064 8.792 1.00 89.56 168 SER A O 1
ATOM 1345 N N . ARG A 1 169 ? -9.679 4.866 7.754 1.00 88.56 169 ARG A N 1
ATOM 1346 C CA . ARG A 1 169 ? -9.086 5.499 8.945 1.00 88.56 169 ARG A CA 1
ATOM 1347 C C . ARG A 1 169 ? -9.849 6.738 9.409 1.00 88.56 169 ARG A C 1
ATOM 1349 O O . ARG A 1 169 ? -9.838 7.051 10.593 1.00 88.56 169 ARG A O 1
ATOM 1356 N N . PHE A 1 170 ? -10.520 7.420 8.485 1.00 84.44 170 PHE A N 1
ATOM 1357 C CA . PHE A 1 170 ? -11.359 8.597 8.752 1.00 84.44 170 PHE A CA 1
ATOM 1358 C C . PHE A 1 170 ? -12.829 8.231 8.942 1.00 84.44 170 PHE A C 1
ATOM 1360 O O . PHE A 1 170 ? -13.640 9.037 9.406 1.00 84.44 170 PHE A O 1
ATOM 1367 N N . SER A 1 171 ? -13.173 6.988 8.611 1.00 75.75 171 SER A N 1
ATOM 1368 C CA . SER A 1 171 ? -14.439 6.367 8.965 1.00 75.75 171 SER A CA 1
ATOM 1369 C C . SER A 1 171 ? -14.402 5.966 10.442 1.00 75.75 171 SER A C 1
ATOM 1371 O O . SER A 1 171 ? -14.500 4.792 10.785 1.00 75.75 171 SER A O 1
ATOM 1373 N N . SER A 1 172 ? -14.228 6.944 11.338 1.00 58.41 172 SER A N 1
ATOM 1374 C CA . SER A 1 172 ? -14.372 6.710 12.772 1.00 58.41 172 SER A CA 1
ATOM 1375 C C . SER A 1 172 ? -15.758 6.110 13.034 1.00 58.41 172 SER A C 1
ATOM 1377 O O . SER A 1 172 ? -16.746 6.649 12.517 1.00 58.41 172 SER A O 1
ATOM 1379 N N . PRO A 1 173 ? -15.888 5.076 13.885 1.00 53.78 173 PRO A N 1
ATOM 1380 C CA . PRO A 1 173 ? -17.199 4.602 14.334 1.00 53.78 173 PRO A CA 1
ATOM 1381 C C . PRO A 1 173 ? -18.035 5.731 14.971 1.00 53.78 173 PRO A C 1
ATOM 1383 O O . PRO A 1 173 ? -19.260 5.706 14.931 1.00 53.78 173 PRO A O 1
ATOM 1386 N N . GLU A 1 174 ? -17.395 6.797 15.460 1.00 50.72 174 GLU A N 1
ATOM 1387 C CA . GLU A 1 174 ? -18.063 7.997 15.976 1.00 50.72 174 GLU A CA 1
ATOM 1388 C C . GLU A 1 174 ? -18.839 8.802 14.917 1.00 50.72 174 GLU A C 1
ATOM 1390 O O . GLU A 1 174 ? -19.879 9.373 15.242 1.00 50.72 174 GLU A O 1
ATOM 1395 N N . ARG A 1 175 ? -18.433 8.792 13.635 1.00 46.12 175 ARG A N 1
ATOM 1396 C CA . ARG A 1 175 ? -19.232 9.408 12.552 1.00 46.12 175 ARG A CA 1
ATOM 1397 C C . ARG A 1 175 ? -20.449 8.557 12.163 1.00 46.12 175 ARG A C 1
ATOM 1399 O O . ARG A 1 175 ? -21.402 9.101 11.615 1.00 46.12 175 ARG A O 1
ATOM 1406 N N . GLN A 1 176 ? -20.463 7.260 12.490 1.00 45.12 176 GLN A N 1
ATOM 1407 C CA . GLN A 1 176 ? -21.659 6.411 12.373 1.00 45.12 176 GLN A CA 1
ATOM 1408 C C . GLN A 1 176 ? -22.624 6.599 13.558 1.00 45.12 176 GLN A C 1
ATOM 1410 O O . GLN A 1 176 ? -23.834 6.463 13.390 1.00 45.12 176 GLN A O 1
ATOM 1415 N N . LEU A 1 177 ? -22.132 7.008 14.734 1.00 47.72 177 LEU A N 1
ATOM 1416 C CA . LEU A 1 177 ? -22.966 7.254 15.921 1.00 47.72 177 LEU A CA 1
ATOM 1417 C C . LEU A 1 177 ? -23.826 8.525 15.838 1.00 47.72 177 LEU A C 1
ATOM 1419 O O . LEU A 1 177 ? -24.822 8.625 16.552 1.00 47.72 177 LEU A O 1
ATOM 1423 N N . ALA A 1 178 ? -23.532 9.452 14.921 1.00 46.91 178 ALA A N 1
ATOM 1424 C CA . ALA A 1 178 ? -24.461 10.541 14.594 1.00 46.91 178 ALA A CA 1
ATOM 1425 C C . ALA A 1 178 ? -25.761 10.031 13.927 1.00 46.91 178 ALA A C 1
ATOM 1427 O O . ALA A 1 178 ? -26.743 10.766 13.843 1.00 46.91 178 ALA A O 1
ATOM 1428 N N . GLY A 1 179 ? -25.776 8.766 13.488 1.00 45.62 179 GLY A N 1
ATOM 1429 C CA . GLY A 1 179 ? -26.927 8.058 12.943 1.00 45.62 179 GLY A CA 1
ATOM 1430 C C . GLY A 1 179 ? -27.491 6.964 13.851 1.00 45.62 179 GLY A C 1
ATOM 1431 O O . GLY A 1 179 ? -28.113 6.061 13.325 1.00 45.62 179 GLY A O 1
ATOM 1432 N N . GLY A 1 180 ? -27.276 6.985 15.173 1.00 48.88 180 GLY A N 1
ATOM 1433 C CA . GLY A 1 180 ? -28.082 6.221 16.145 1.00 48.88 180 GLY A CA 1
ATOM 1434 C C . GLY A 1 180 ? -28.202 4.694 15.977 1.00 48.88 180 GLY A C 1
ATOM 1435 O O . GLY A 1 180 ? -29.032 4.094 16.656 1.00 48.88 180 GLY A O 1
ATOM 1436 N N . GLU A 1 181 ? -27.418 4.050 15.113 1.00 48.69 181 GLU A N 1
ATOM 1437 C CA . GLU A 1 181 ? -27.494 2.605 14.904 1.00 48.69 181 GLU A CA 1
ATOM 1438 C C . GLU A 1 181 ? -26.411 1.920 15.741 1.00 48.69 181 GLU A C 1
ATOM 1440 O O . GLU A 1 181 ? -25.210 2.014 15.485 1.00 48.69 181 GLU A O 1
ATOM 1445 N N . THR A 1 182 ? -26.841 1.271 16.820 1.00 55.28 182 THR A N 1
ATOM 1446 C CA . THR A 1 182 ? -25.969 0.467 17.674 1.00 55.28 182 THR A CA 1
ATOM 1447 C C . THR A 1 182 ? -25.500 -0.755 16.894 1.00 55.28 182 THR A C 1
ATOM 1449 O O . THR A 1 182 ? -26.299 -1.648 16.613 1.00 55.28 182 THR A O 1
ATOM 1452 N N . VAL A 1 183 ? -24.209 -0.820 16.565 1.00 63.47 183 VAL A N 1
ATOM 1453 C CA . VAL A 1 183 ? -23.604 -2.024 15.982 1.00 63.47 183 VAL A CA 1
ATOM 1454 C C . VAL A 1 183 ? -23.622 -3.129 17.039 1.00 63.47 183 VAL A C 1
ATOM 1456 O O . VAL A 1 183 ? -22.806 -3.149 17.963 1.00 63.47 183 VAL A O 1
ATOM 1459 N N . GLU A 1 184 ? -24.586 -4.042 16.939 1.00 75.94 184 GLU A N 1
ATOM 1460 C CA . GLU A 1 184 ? -24.628 -5.221 17.796 1.00 75.94 184 GLU A CA 1
ATOM 1461 C C . GLU A 1 184 ? -23.522 -6.198 17.388 1.00 75.94 184 GLU A C 1
ATOM 1463 O O . GLU A 1 184 ? -23.521 -6.746 16.287 1.00 75.94 184 GLU A O 1
ATOM 1468 N N . LEU A 1 185 ? -22.580 -6.451 18.300 1.00 81.19 185 LEU A N 1
ATOM 1469 C CA . LEU A 1 185 ? -21.578 -7.502 18.119 1.00 81.19 185 LEU A CA 1
ATOM 1470 C C . LEU A 1 185 ? -22.261 -8.854 17.904 1.00 81.19 185 LEU A C 1
ATOM 1472 O O . LEU A 1 185 ? -23.108 -9.252 18.719 1.00 81.19 185 LEU A O 1
ATOM 1476 N N . SER A 1 186 ? -21.811 -9.600 16.891 1.00 86.56 186 SER A N 1
ATOM 1477 C CA . SER A 1 186 ? -22.252 -10.979 16.696 1.00 86.56 186 SER A CA 1
ATOM 1478 C C . SER A 1 186 ? -21.894 -11.837 17.916 1.00 86.56 186 SER A C 1
ATOM 1480 O O . SER A 1 186 ? -20.948 -11.561 18.663 1.00 86.56 186 SER A O 1
ATOM 1482 N N . SER A 1 187 ? -22.633 -12.929 18.129 1.00 87.56 187 SER A N 1
ATOM 1483 C CA . SER A 1 187 ? -22.379 -13.855 19.243 1.00 87.56 187 SER A CA 1
ATOM 1484 C C . SER A 1 187 ? -20.949 -14.412 19.230 1.00 87.56 187 SER A C 1
ATOM 1486 O O . SER A 1 187 ? -20.332 -14.571 20.285 1.00 87.56 187 SER A O 1
ATOM 1488 N N . LYS A 1 188 ? -20.392 -14.650 18.034 1.00 87.00 188 LYS A N 1
ATOM 1489 C CA . LYS A 1 188 ? -19.028 -15.153 17.834 1.00 87.00 188 LYS A CA 1
ATOM 1490 C C . LYS A 1 188 ? -17.966 -14.118 18.209 1.00 87.00 188 LYS A C 1
ATOM 1492 O O . LYS A 1 188 ? -16.994 -14.459 18.884 1.00 87.00 188 LYS A O 1
ATOM 1497 N N . GLU A 1 189 ? -18.144 -12.865 17.801 1.00 86.44 189 GLU A N 1
ATOM 1498 C CA . GLU A 1 189 ? -17.235 -11.771 18.168 1.00 86.44 189 GLU A CA 1
ATOM 1499 C C . GLU A 1 189 ? -17.280 -11.513 19.671 1.00 86.44 189 GLU A C 1
ATOM 1501 O O . GLU A 1 189 ? -16.237 -11.466 20.321 1.00 86.44 189 GLU A O 1
ATOM 1506 N N . ARG A 1 190 ? -18.484 -11.465 20.254 1.00 92.31 190 ARG A N 1
ATOM 1507 C CA . ARG A 1 190 ? -18.676 -11.307 21.700 1.00 92.31 190 ARG A CA 1
ATOM 1508 C C . ARG A 1 190 ? -17.953 -12.393 22.497 1.00 92.31 190 ARG A C 1
ATOM 1510 O O . ARG A 1 190 ? -17.226 -12.074 23.436 1.00 92.31 190 ARG A O 1
ATOM 1517 N N . ALA A 1 191 ? -18.090 -13.655 22.092 1.00 91.81 191 ALA A N 1
ATOM 1518 C CA . ALA A 1 191 ? -17.380 -14.769 22.719 1.00 91.81 191 ALA A CA 1
ATOM 1519 C C . ALA A 1 191 ? -15.852 -14.647 22.567 1.00 91.81 191 ALA A C 1
ATOM 1521 O O . ALA A 1 191 ? -15.103 -14.993 23.479 1.00 91.81 191 ALA A O 1
ATOM 1522 N N . THR A 1 192 ? -15.378 -14.131 21.431 1.00 92.12 192 THR A N 1
ATOM 1523 C CA . THR A 1 192 ? -13.945 -13.914 21.178 1.00 92.12 192 THR A CA 1
ATOM 1524 C C . THR A 1 192 ? -13.381 -12.845 22.115 1.00 92.12 192 THR A C 1
ATOM 1526 O O . THR A 1 192 ? -12.378 -13.092 22.783 1.00 92.12 192 THR A O 1
ATOM 1529 N N . PHE A 1 193 ? -14.063 -11.705 22.256 1.00 92.25 193 PHE A N 1
ATOM 1530 C CA . PHE A 1 193 ? -13.674 -10.656 23.204 1.00 92.25 193 PHE A CA 1
ATOM 1531 C C . PHE A 1 193 ? -13.692 -11.143 24.656 1.00 92.25 193 PHE A C 1
ATOM 1533 O O . PHE A 1 193 ? -12.760 -10.872 25.413 1.00 92.25 193 PHE A O 1
ATOM 1540 N N . GLN A 1 194 ? -14.708 -11.920 25.035 1.00 95.25 194 GLN A N 1
ATOM 1541 C CA . GLN A 1 194 ? -14.780 -12.532 26.361 1.00 95.25 194 GLN A CA 1
ATOM 1542 C C . GLN A 1 194 ? -13.594 -13.470 26.613 1.00 95.25 194 GLN A C 1
ATOM 1544 O O . GLN A 1 194 ? -12.959 -13.365 27.660 1.00 95.25 194 GLN A O 1
ATOM 1549 N N . LYS A 1 195 ? -13.219 -14.330 25.654 1.00 93.56 195 LYS A N 1
ATOM 1550 C CA . LYS A 1 195 ? -12.032 -15.195 25.781 1.00 93.56 195 LYS A CA 1
ATOM 1551 C C . LYS A 1 195 ? -10.750 -14.390 25.984 1.00 93.56 195 LYS A C 1
ATOM 1553 O O . LYS A 1 195 ? -9.968 -14.728 26.867 1.00 93.56 195 LYS A O 1
ATOM 1558 N N . VAL A 1 196 ? -10.548 -13.310 25.228 1.00 92.69 196 VAL A N 1
ATOM 1559 C CA . VAL A 1 196 ? -9.378 -12.428 25.405 1.00 92.69 196 VAL A CA 1
ATOM 1560 C C . VAL A 1 196 ? -9.351 -11.840 26.818 1.00 92.69 196 VAL A C 1
ATOM 1562 O O . VAL A 1 196 ? -8.333 -11.941 27.504 1.00 92.69 196 VAL A O 1
ATOM 1565 N N . ALA A 1 197 ? -10.480 -11.310 27.299 1.00 91.19 197 ALA A N 1
ATOM 1566 C CA . ALA A 1 197 ? -10.591 -10.794 28.663 1.00 91.19 197 ALA A CA 1
ATOM 1567 C C . ALA A 1 197 ? -10.303 -11.877 29.723 1.00 91.19 197 ALA A C 1
ATOM 1569 O O . ALA A 1 197 ? -9.592 -11.621 30.696 1.00 91.19 197 ALA A O 1
ATOM 1570 N N . GLY A 1 198 ? -10.799 -13.101 29.514 1.00 91.00 198 GLY A N 1
ATOM 1571 C CA . GLY A 1 198 ? -10.539 -14.252 30.380 1.00 91.00 198 GLY A CA 1
ATOM 1572 C C . GLY A 1 198 ? -9.061 -14.651 30.431 1.00 91.00 198 GLY A C 1
ATOM 1573 O O . GLY A 1 198 ? -8.529 -14.876 31.517 1.00 91.00 198 GLY A O 1
ATOM 1574 N N . VAL A 1 199 ? -8.367 -14.685 29.285 1.00 94.06 199 VAL A N 1
ATOM 1575 C CA . VAL A 1 199 ? -6.929 -15.010 29.217 1.00 94.06 199 VAL A CA 1
ATOM 1576 C C . VAL A 1 199 ? -6.104 -13.961 29.957 1.00 94.06 199 VAL A C 1
ATOM 1578 O O . VAL A 1 199 ? -5.221 -14.315 30.741 1.00 94.06 199 VAL A O 1
ATOM 1581 N N . LEU A 1 200 ? -6.402 -12.675 29.754 1.00 90.88 200 LEU A N 1
ATOM 1582 C CA . LEU A 1 200 ? -5.713 -11.582 30.444 1.00 90.88 200 LEU A CA 1
ATOM 1583 C C . LEU A 1 200 ? -5.928 -11.662 31.960 1.00 90.88 200 LEU A C 1
ATOM 1585 O O . LEU A 1 200 ? -4.965 -11.602 32.725 1.00 90.88 200 LEU A O 1
ATOM 1589 N N . ALA A 1 201 ? -7.167 -11.896 32.395 1.00 89.56 201 ALA A N 1
ATOM 1590 C CA . ALA A 1 201 ? -7.506 -12.099 33.799 1.00 89.56 201 ALA A CA 1
ATOM 1591 C C . ALA A 1 201 ? -6.754 -13.296 34.415 1.00 89.56 201 ALA A C 1
ATOM 1593 O O . ALA A 1 201 ? -6.181 -13.182 35.500 1.00 89.56 201 ALA A O 1
ATOM 1594 N N . LEU A 1 202 ? -6.698 -14.433 33.711 1.00 90.00 202 LEU A N 1
ATOM 1595 C CA . LEU A 1 202 ? -5.965 -15.623 34.152 1.00 90.00 202 LEU A CA 1
ATOM 1596 C C . LEU A 1 202 ? -4.457 -15.358 34.248 1.00 90.00 202 LEU A C 1
ATOM 1598 O O . LEU A 1 202 ? -3.808 -15.805 35.195 1.00 90.00 202 LEU A O 1
ATOM 1602 N N . THR A 1 203 ? -3.906 -14.629 33.279 1.00 88.50 203 THR A N 1
ATOM 1603 C CA . THR A 1 203 ? -2.483 -14.275 33.226 1.00 88.50 203 THR A CA 1
ATOM 1604 C C . THR A 1 203 ? -2.111 -13.379 34.399 1.00 88.50 203 THR A C 1
ATOM 1606 O O . THR A 1 203 ? -1.163 -13.688 35.119 1.00 88.50 203 THR A O 1
ATOM 1609 N N . LEU A 1 204 ? -2.913 -12.345 34.668 1.00 86.06 204 LEU A N 1
ATOM 1610 C CA . LEU A 1 204 ? -2.739 -11.473 35.829 1.00 86.06 204 LEU A CA 1
ATOM 1611 C C . LEU A 1 204 ? -2.804 -12.263 37.140 1.00 86.06 204 LEU A C 1
ATOM 1613 O O . LEU A 1 204 ? -1.928 -12.118 37.993 1.00 86.06 204 LEU A O 1
ATOM 1617 N N . ALA A 1 205 ? -3.788 -13.156 37.278 1.00 87.81 205 ALA A N 1
ATOM 1618 C CA . ALA A 1 205 ? -3.925 -13.979 38.474 1.00 87.81 205 ALA A CA 1
ATOM 1619 C C . ALA A 1 205 ? -2.760 -14.972 38.655 1.00 87.81 205 ALA A C 1
ATOM 1621 O O . ALA A 1 205 ? -2.393 -15.306 39.783 1.00 87.81 205 ALA A O 1
ATOM 1622 N N . LYS A 1 206 ? -2.167 -15.471 37.560 1.00 86.69 206 LYS A N 1
ATOM 1623 C CA . LYS A 1 206 ? -0.983 -16.347 37.584 1.00 86.69 206 LYS A CA 1
ATOM 1624 C C . LYS A 1 206 ? 0.300 -15.604 37.911 1.00 86.69 206 LYS A C 1
ATOM 1626 O O . LYS A 1 206 ? 1.016 -16.033 38.808 1.00 86.69 206 LYS A O 1
ATOM 1631 N N . GLN A 1 207 ? 0.575 -14.510 37.217 1.00 86.50 207 GLN A N 1
ATOM 1632 C CA . GLN A 1 207 ? 1.844 -13.804 37.335 1.00 86.50 207 GLN A CA 1
ATOM 1633 C C . GLN A 1 207 ? 1.971 -13.061 38.666 1.00 86.50 207 GLN A C 1
ATOM 1635 O O . GLN A 1 207 ? 3.033 -13.075 39.278 1.00 86.50 207 GLN A O 1
ATOM 1640 N N . ALA A 1 208 ? 0.890 -12.439 39.139 1.00 82.06 208 ALA A N 1
ATOM 1641 C CA . ALA A 1 208 ? 0.930 -11.667 40.375 1.00 82.06 208 ALA A CA 1
ATOM 1642 C C . ALA A 1 208 ? 0.788 -12.533 41.638 1.00 82.06 208 ALA A C 1
ATOM 1644 O O . ALA A 1 208 ? 0.943 -12.009 42.736 1.00 82.06 208 ALA A O 1
ATOM 1645 N N . ASN A 1 209 ? 0.427 -13.819 41.502 1.00 83.62 209 ASN A N 1
ATOM 1646 C CA . ASN A 1 209 ? -0.077 -14.667 42.593 1.00 83.62 209 ASN A CA 1
ATOM 1647 C C . ASN A 1 209 ? -1.133 -13.950 43.470 1.00 83.62 209 ASN A C 1
ATOM 1649 O O . ASN A 1 209 ? -1.228 -14.149 44.680 1.00 83.62 209 ASN A O 1
ATOM 1653 N N . ARG A 1 210 ? -1.907 -13.060 42.844 1.00 83.56 210 ARG A N 1
ATOM 1654 C CA . ARG A 1 210 ? -2.968 -12.243 43.439 1.00 83.56 210 ARG A CA 1
ATOM 1655 C C . ARG A 1 210 ? -4.267 -12.534 42.700 1.00 83.56 210 ARG A C 1
ATOM 1657 O O . ARG A 1 210 ? -4.257 -13.127 41.627 1.00 83.56 210 ARG A O 1
ATOM 1664 N N . TYR A 1 211 ? -5.386 -12.090 43.263 1.00 90.81 211 TYR A N 1
ATOM 1665 C CA . TYR A 1 211 ? -6.694 -12.171 42.609 1.00 90.81 211 TYR A CA 1
ATOM 1666 C C . TYR A 1 211 ? -7.178 -13.609 42.362 1.00 90.81 211 TYR A C 1
ATOM 1668 O O . TYR A 1 211 ? -7.712 -13.928 41.298 1.00 90.81 211 TYR A O 1
ATOM 1676 N N . ARG A 1 212 ? -6.972 -14.495 43.341 1.00 89.50 212 ARG A N 1
ATOM 1677 C CA . ARG A 1 212 ? -7.355 -15.912 43.292 1.00 89.50 212 ARG A CA 1
ATOM 1678 C C . ARG A 1 212 ? -8.295 -16.275 44.437 1.00 89.50 212 ARG A C 1
ATOM 1680 O O . ARG A 1 212 ? -8.262 -15.658 45.498 1.00 89.50 212 ARG A O 1
ATOM 1687 N N . ASN A 1 213 ? -9.123 -17.287 44.212 1.00 88.00 213 ASN A N 1
ATOM 1688 C CA . ASN A 1 213 ? -9.903 -17.968 45.238 1.00 88.00 213 ASN A CA 1
ATOM 1689 C C . ASN A 1 213 ? -9.556 -19.463 45.173 1.00 88.00 213 ASN A C 1
ATOM 1691 O O . ASN A 1 213 ? -10.074 -20.183 44.320 1.00 88.00 213 ASN A O 1
ATOM 1695 N N . GLY A 1 214 ? -8.611 -19.897 46.011 1.00 88.06 214 GLY A N 1
ATOM 1696 C CA . GLY A 1 214 ? -7.932 -21.185 45.832 1.00 88.06 214 GLY A CA 1
ATOM 1697 C C . GLY A 1 214 ? -7.058 -21.177 44.573 1.00 88.06 214 GLY A C 1
ATOM 1698 O O . GLY A 1 214 ? -6.315 -20.222 44.342 1.00 88.06 214 GLY A O 1
ATOM 1699 N N . ASP A 1 215 ? -7.184 -22.208 43.738 1.00 85.75 215 ASP A N 1
ATOM 1700 C CA . ASP A 1 215 ? -6.432 -22.325 42.478 1.00 85.75 215 ASP A CA 1
ATOM 1701 C C . ASP A 1 215 ? -7.071 -21.567 41.302 1.00 85.75 215 ASP A C 1
ATOM 1703 O O . ASP A 1 215 ? -6.442 -21.380 40.257 1.00 85.75 215 ASP A O 1
ATOM 1707 N N . ALA A 1 216 ? -8.310 -21.096 41.465 1.00 86.94 216 ALA A N 1
ATOM 1708 C CA . ALA A 1 216 ? -9.059 -20.419 40.415 1.00 86.94 216 ALA A CA 1
ATOM 1709 C C . ALA A 1 216 ? -8.907 -18.885 40.483 1.00 86.94 216 ALA A C 1
ATOM 1711 O O . ALA A 1 216 ? -8.856 -18.307 41.575 1.00 86.94 216 ALA A O 1
ATOM 1712 N N . PRO A 1 217 ? -8.877 -18.182 39.335 1.00 90.38 217 PRO A N 1
ATOM 1713 C CA . PRO A 1 217 ? -8.927 -16.721 39.301 1.00 90.38 217 PRO A CA 1
ATOM 1714 C C . PRO A 1 217 ? -10.248 -16.182 39.879 1.00 90.38 217 PRO A C 1
ATOM 1716 O O . PRO A 1 217 ? -11.330 -16.702 39.613 1.00 90.38 217 PRO A O 1
ATOM 1719 N N . ASN A 1 218 ? -10.169 -15.101 40.658 1.00 93.06 218 ASN A N 1
ATOM 1720 C CA . ASN A 1 218 ? -11.311 -14.458 41.304 1.00 93.06 218 ASN A CA 1
ATOM 1721 C C . ASN A 1 218 ? -11.752 -13.213 40.519 1.00 93.06 218 ASN A C 1
ATOM 1723 O O . ASN A 1 218 ? -11.223 -12.117 40.714 1.00 93.06 218 ASN A O 1
ATOM 1727 N N . ALA A 1 219 ? -12.769 -13.372 39.668 1.00 91.38 219 ALA A N 1
ATOM 1728 C CA . ALA A 1 219 ? -13.285 -12.304 38.808 1.00 91.38 219 ALA A CA 1
ATOM 1729 C C . ALA A 1 219 ? -13.690 -11.024 39.570 1.00 91.38 219 ALA A C 1
ATOM 1731 O O . ALA A 1 219 ? -13.551 -9.931 39.026 1.00 91.38 219 ALA A O 1
ATOM 1732 N N . ASN A 1 220 ? -14.147 -11.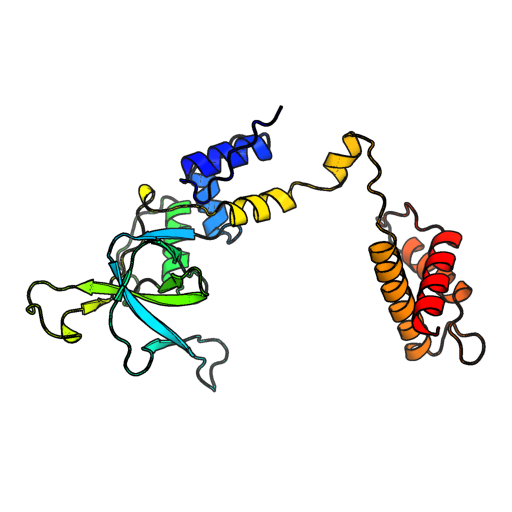127 40.827 1.00 92.56 220 ASN A N 1
ATOM 1733 C CA . ASN A 1 220 ? -14.515 -9.953 41.627 1.00 92.56 220 ASN A CA 1
ATOM 1734 C C . ASN A 1 220 ? -13.293 -9.100 41.969 1.00 92.56 220 ASN A C 1
ATOM 1736 O O . ASN A 1 220 ? -13.340 -7.880 41.844 1.00 92.56 220 ASN A O 1
ATOM 1740 N N . GLN A 1 221 ? -12.206 -9.745 42.397 1.00 92.69 221 GLN A N 1
ATOM 1741 C CA . GLN A 1 221 ? -10.985 -9.045 42.788 1.00 92.69 221 GLN A CA 1
ATOM 1742 C C . GLN A 1 221 ? -10.270 -8.453 41.566 1.00 92.69 221 GLN A C 1
ATOM 1744 O O . GLN A 1 221 ? -9.744 -7.348 41.646 1.00 92.69 221 GLN A O 1
ATOM 1749 N N . ILE A 1 222 ? -10.309 -9.147 40.422 1.00 89.94 222 ILE A N 1
ATOM 1750 C CA . ILE A 1 222 ? -9.768 -8.632 39.156 1.00 89.94 222 ILE A CA 1
ATOM 1751 C C . ILE A 1 222 ? -10.580 -7.419 38.688 1.00 89.94 222 ILE A C 1
ATOM 1753 O O . ILE A 1 222 ? -10.000 -6.390 38.363 1.00 89.94 222 ILE A O 1
ATOM 1757 N N . ALA A 1 223 ? -11.915 -7.501 38.703 1.00 92.12 223 ALA A N 1
ATOM 1758 C CA . ALA A 1 223 ? -12.769 -6.380 38.315 1.00 92.12 223 ALA A CA 1
ATOM 1759 C C . ALA A 1 223 ? -12.571 -5.150 39.217 1.00 92.12 223 ALA A C 1
ATOM 1761 O O . ALA A 1 223 ? -12.593 -4.030 38.717 1.00 92.12 223 ALA A O 1
ATOM 1762 N N . ALA A 1 224 ? -12.348 -5.351 40.521 1.00 92.00 224 ALA A N 1
ATOM 1763 C CA . ALA A 1 224 ? -12.016 -4.265 41.442 1.00 92.00 224 ALA A CA 1
ATOM 1764 C C . ALA A 1 224 ? -10.679 -3.598 41.077 1.00 92.00 224 ALA A C 1
ATOM 1766 O O . ALA A 1 224 ? -10.634 -2.382 40.937 1.00 92.00 224 ALA A O 1
ATOM 1767 N N . ALA A 1 225 ? -9.629 -4.387 40.823 1.00 91.06 225 ALA A N 1
ATOM 1768 C CA . ALA A 1 225 ? -8.322 -3.863 40.421 1.00 91.06 225 ALA A CA 1
ATOM 1769 C C . ALA A 1 225 ? -8.364 -3.124 39.070 1.00 91.06 225 ALA A C 1
ATOM 1771 O O . ALA A 1 225 ? -7.735 -2.083 38.912 1.00 91.06 225 ALA A O 1
ATOM 1772 N N . VAL A 1 226 ? -9.131 -3.629 38.097 1.00 89.81 226 VAL A N 1
ATOM 1773 C CA . VAL A 1 226 ? -9.369 -2.919 36.827 1.00 89.81 226 VAL A CA 1
ATOM 1774 C C . VAL A 1 226 ? -10.098 -1.597 37.077 1.00 89.81 226 VAL A C 1
ATOM 1776 O O . VAL A 1 226 ? -9.746 -0.592 36.469 1.00 89.81 226 VAL A O 1
ATOM 1779 N N . GLY A 1 227 ? -11.071 -1.582 37.993 1.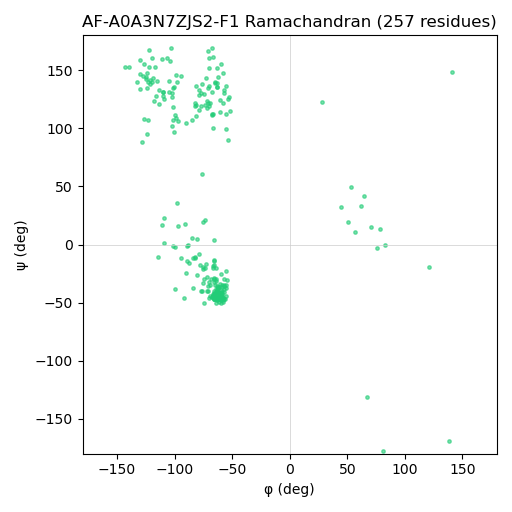00 89.94 227 GLY A N 1
ATOM 1780 C CA . GLY A 1 227 ? -11.752 -0.362 38.426 1.00 89.94 227 GLY A CA 1
ATOM 1781 C C . GLY A 1 227 ? -10.786 0.682 38.986 1.00 89.94 227 GLY A C 1
ATOM 1782 O O . GLY A 1 227 ? -10.808 1.817 38.530 1.00 89.94 227 GLY A O 1
ATOM 1783 N N . GLU A 1 228 ? -9.877 0.283 39.879 1.00 91.75 228 GLU A N 1
ATOM 1784 C CA . GLU A 1 228 ? -8.852 1.176 40.444 1.00 91.75 228 GLU A CA 1
ATOM 1785 C C . GLU A 1 228 ? -7.936 1.775 39.361 1.00 91.75 228 GLU A C 1
ATOM 1787 O O . GLU A 1 228 ? -7.597 2.955 39.415 1.00 91.75 228 GLU A O 1
ATOM 1792 N N . ILE A 1 229 ? -7.567 0.991 38.341 1.00 90.56 229 ILE A N 1
ATOM 1793 C CA . ILE A 1 229 ? -6.774 1.485 37.204 1.00 90.56 22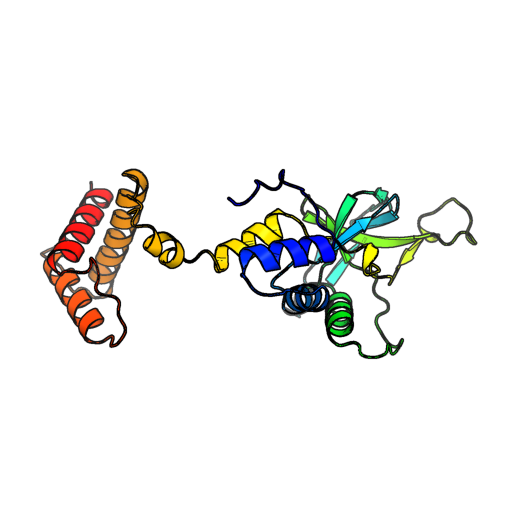9 ILE A CA 1
ATOM 1794 C C . ILE A 1 229 ? -7.582 2.492 36.376 1.00 90.56 229 ILE A C 1
ATOM 1796 O O . ILE A 1 229 ? -7.056 3.538 36.007 1.00 90.56 229 ILE A O 1
ATOM 1800 N N . LEU A 1 230 ? -8.859 2.206 36.099 1.00 89.94 230 LEU A N 1
ATOM 1801 C CA . LEU A 1 230 ? -9.748 3.134 35.389 1.00 89.94 230 LEU A CA 1
ATOM 1802 C C . LEU A 1 230 ? -9.994 4.424 36.191 1.00 89.94 230 LEU A C 1
ATOM 1804 O O . LEU A 1 230 ? -10.173 5.485 35.597 1.00 89.94 230 LEU A O 1
ATOM 1808 N N . ASP A 1 231 ? -9.986 4.347 37.524 1.00 90.38 231 ASP A N 1
ATOM 1809 C CA . ASP A 1 231 ? -10.033 5.492 38.443 1.00 90.38 231 ASP A CA 1
ATOM 1810 C C . ASP A 1 231 ? -8.765 6.342 38.414 1.00 90.38 231 ASP A C 1
ATOM 1812 O O . ASP A 1 231 ? -8.848 7.559 38.570 1.00 90.38 231 ASP A O 1
ATOM 1816 N N . ALA A 1 232 ? -7.614 5.740 38.125 1.00 93.88 232 ALA A N 1
ATOM 1817 C CA . ALA A 1 232 ? -6.352 6.454 37.975 1.00 93.88 232 ALA A CA 1
ATOM 1818 C C . ALA A 1 232 ? -6.146 7.090 36.583 1.00 93.88 232 ALA A C 1
ATOM 1820 O O . ALA A 1 232 ? -5.212 7.875 36.413 1.00 93.88 232 ALA A O 1
ATOM 1821 N N . LEU A 1 233 ? -6.979 6.763 35.587 1.00 91.88 233 LEU A N 1
ATOM 1822 C CA . LEU A 1 233 ? -6.863 7.264 34.214 1.00 91.88 233 LEU A CA 1
ATOM 1823 C C . LEU A 1 233 ? -7.838 8.438 33.973 1.00 91.88 233 LEU A C 1
ATOM 1825 O O . LEU A 1 233 ? -9.043 8.200 33.871 1.00 91.88 233 LEU A O 1
ATOM 1829 N N . PRO A 1 234 ? -7.350 9.690 33.843 1.00 85.19 234 PRO A N 1
ATOM 1830 C CA . PRO A 1 234 ? -8.207 10.881 33.778 1.00 85.19 234 PRO A CA 1
ATOM 1831 C C . PRO A 1 234 ? -9.098 10.938 32.528 1.00 85.19 234 PRO A C 1
ATOM 1833 O O . PRO A 1 234 ? -10.210 11.453 32.605 1.00 85.19 234 PRO A O 1
ATOM 1836 N N . ASP A 1 235 ? -8.656 10.343 31.417 1.00 88.62 235 ASP A N 1
ATOM 1837 C CA . ASP A 1 235 ? -9.347 10.398 30.120 1.00 88.62 235 ASP A CA 1
ATOM 1838 C C . ASP A 1 235 ? -9.937 9.041 29.691 1.00 88.62 235 ASP A C 1
ATOM 1840 O O . ASP A 1 235 ? -10.241 8.813 28.518 1.00 88.62 235 ASP A O 1
ATOM 1844 N N . ALA A 1 236 ? -10.084 8.091 30.620 1.00 86.44 236 ALA A N 1
ATOM 1845 C CA . ALA A 1 236 ? -10.631 6.780 30.286 1.00 86.44 236 ALA A CA 1
ATOM 1846 C C . ALA A 1 236 ? -12.135 6.865 29.972 1.00 86.44 236 ALA A C 1
ATOM 1848 O O . ALA A 1 236 ? -12.949 7.225 30.825 1.00 86.44 236 ALA A O 1
ATOM 1849 N N . ASN A 1 237 ? -12.529 6.444 28.766 1.00 86.38 237 ASN A N 1
ATOM 1850 C CA . ASN A 1 237 ? -13.938 6.265 28.427 1.00 86.38 237 ASN A CA 1
ATOM 1851 C C . ASN A 1 237 ? -14.537 5.115 29.256 1.00 86.38 237 ASN A C 1
ATOM 1853 O O . ASN A 1 237 ? -14.194 3.949 29.067 1.00 86.38 237 ASN A O 1
ATOM 1857 N N . ARG A 1 238 ? -15.449 5.446 30.177 1.00 87.12 238 ARG A N 1
ATOM 1858 C CA . ARG A 1 238 ? -16.082 4.487 31.101 1.00 87.12 238 ARG A CA 1
ATOM 1859 C C . ARG A 1 238 ? -17.356 3.850 30.568 1.00 87.12 238 ARG A C 1
ATOM 1861 O O . ARG A 1 238 ? -17.985 3.057 31.275 1.00 87.12 238 ARG A O 1
ATOM 1868 N N . HIS A 1 239 ? -17.785 4.213 29.365 1.00 86.62 239 HIS A N 1
ATOM 1869 C CA . HIS A 1 239 ? -19.035 3.707 28.827 1.00 86.62 239 HIS A CA 1
ATOM 1870 C C . HIS A 1 239 ? -18.989 2.175 28.705 1.00 86.62 239 HIS A C 1
ATOM 1872 O O . HIS A 1 239 ? -18.071 1.608 28.121 1.00 86.62 239 HIS A O 1
ATOM 1878 N N . GLY A 1 240 ? -19.958 1.489 29.320 1.00 85.38 240 GLY A N 1
ATOM 1879 C CA . GLY A 1 240 ? -20.014 0.022 29.356 1.00 85.38 240 GLY A CA 1
ATOM 1880 C C . GLY A 1 240 ? -19.033 -0.662 30.323 1.00 85.38 240 GLY A C 1
ATOM 1881 O O . GLY A 1 240 ? -19.126 -1.877 30.493 1.00 85.38 240 GLY A O 1
ATOM 1882 N N . LEU A 1 241 ? -18.163 0.087 31.010 1.00 91.25 241 LEU A N 1
ATOM 1883 C CA . LEU A 1 241 ? -17.134 -0.427 31.926 1.00 91.25 241 LEU A CA 1
ATOM 1884 C C . LEU A 1 241 ? -17.561 -0.380 33.402 1.00 91.25 241 LEU A C 1
ATOM 1886 O O . LEU A 1 241 ? -16.750 -0.131 34.294 1.00 91.25 241 LEU A O 1
ATOM 1890 N N . SER A 1 242 ? -18.840 -0.620 33.698 1.00 91.12 242 SER A N 1
ATOM 1891 C CA . SER A 1 242 ? -19.265 -0.759 35.093 1.00 91.12 242 SER A CA 1
ATOM 1892 C C . SER A 1 242 ? -18.585 -1.968 35.746 1.00 91.12 242 SER A C 1
ATOM 1894 O O . SER A 1 242 ? -18.294 -2.977 35.096 1.00 91.12 242 SER A O 1
ATOM 1896 N N . SER A 1 243 ? -18.382 -1.914 37.063 1.00 88.50 243 SER A N 1
ATOM 1897 C CA . SER A 1 243 ? -17.791 -3.028 37.820 1.00 88.50 243 SER A CA 1
ATOM 1898 C C . SER A 1 243 ? -18.580 -4.338 37.664 1.00 88.50 243 SER A C 1
ATOM 1900 O O . SER A 1 243 ? -17.995 -5.424 37.702 1.00 88.50 243 SER A O 1
ATOM 1902 N N . SER A 1 244 ? -19.897 -4.253 37.439 1.00 91.56 244 SER A N 1
ATOM 1903 C CA . SER A 1 244 ? -20.752 -5.396 37.113 1.00 91.56 244 SER A CA 1
ATOM 1904 C C . SER A 1 244 ? -20.479 -5.952 35.712 1.00 91.56 244 SER A C 1
ATOM 1906 O O . SER A 1 244 ? -20.315 -7.165 35.581 1.00 91.56 244 SER A O 1
ATOM 1908 N N . ASN A 1 245 ? -20.361 -5.098 34.689 1.00 91.50 245 ASN A N 1
ATOM 1909 C CA . ASN A 1 245 ? -20.078 -5.521 33.314 1.00 91.50 245 ASN A CA 1
ATOM 1910 C C . ASN A 1 245 ? -18.684 -6.127 33.165 1.00 91.50 245 ASN A C 1
ATOM 1912 O O . ASN A 1 245 ? -18.538 -7.179 32.539 1.00 91.50 245 ASN A O 1
ATOM 1916 N N . ILE A 1 246 ? -17.667 -5.503 33.763 1.00 93.06 246 ILE A N 1
ATOM 1917 C CA . ILE A 1 246 ? -16.288 -6.008 33.740 1.00 93.06 246 ILE A CA 1
ATOM 1918 C C . ILE A 1 246 ? -16.251 -7.413 34.346 1.00 93.06 246 ILE A C 1
ATOM 1920 O O . ILE A 1 246 ? -15.758 -8.359 33.732 1.00 93.06 246 ILE A O 1
ATOM 1924 N N . ARG A 1 247 ? -16.850 -7.577 35.529 1.00 94.88 247 ARG A N 1
ATOM 1925 C CA . ARG A 1 247 ? -16.938 -8.866 36.220 1.00 94.88 247 ARG A CA 1
ATOM 1926 C C . ARG A 1 247 ? -17.683 -9.916 35.400 1.00 94.88 247 ARG A C 1
ATOM 1928 O O . ARG A 1 247 ? -17.200 -11.040 35.295 1.00 94.88 247 ARG A O 1
ATOM 1935 N N . ALA A 1 248 ? -18.837 -9.565 34.832 1.00 94.38 248 ALA A N 1
ATOM 1936 C CA . ALA A 1 248 ? -19.626 -10.474 34.004 1.00 94.38 248 ALA A CA 1
ATOM 1937 C C . ALA A 1 248 ? -18.840 -10.932 32.764 1.00 94.38 248 ALA A C 1
ATOM 1939 O O . ALA A 1 248 ? -18.825 -12.119 32.449 1.00 94.38 248 ALA A O 1
ATOM 1940 N N . THR A 1 249 ? -18.124 -10.010 32.118 1.00 94.94 249 THR A N 1
ATOM 1941 C CA . THR A 1 249 ? -17.299 -10.279 30.931 1.00 94.94 249 THR A CA 1
ATOM 1942 C C . THR A 1 249 ? -16.128 -11.199 31.254 1.00 94.94 249 THR A C 1
ATOM 1944 O O . THR A 1 249 ? -15.914 -12.186 30.553 1.00 94.94 249 THR A O 1
ATOM 1947 N N . ILE A 1 250 ? -15.401 -10.923 32.343 1.00 94.44 250 ILE A N 1
ATOM 1948 C CA . ILE A 1 250 ? -14.296 -11.773 32.806 1.00 94.44 250 ILE A CA 1
ATOM 1949 C C . ILE A 1 250 ? -14.814 -13.166 33.161 1.00 94.44 250 ILE A C 1
ATOM 1951 O O . ILE A 1 250 ? -14.213 -14.156 32.759 1.00 94.44 250 ILE A O 1
ATOM 1955 N N . LYS A 1 251 ? -15.936 -13.256 33.886 1.00 95.25 251 LYS A N 1
ATOM 1956 C CA . LYS A 1 251 ? -16.530 -14.538 34.273 1.00 95.25 251 LYS A CA 1
ATOM 1957 C C . LYS A 1 251 ? -16.906 -15.375 33.047 1.00 95.25 251 LYS A C 1
ATOM 1959 O O . LYS A 1 251 ? -16.456 -16.510 32.952 1.00 95.25 251 LYS A O 1
ATOM 1964 N N . ALA A 1 252 ? -17.635 -14.793 32.094 1.00 95.25 252 ALA A N 1
ATOM 1965 C CA . ALA A 1 252 ? -17.985 -15.465 30.842 1.00 95.25 252 ALA A CA 1
ATOM 1966 C C . ALA A 1 252 ? -16.733 -15.899 30.059 1.00 95.25 252 ALA A C 1
ATOM 1968 O O . ALA A 1 252 ? -16.668 -17.005 29.534 1.00 95.25 252 ALA A O 1
ATOM 1969 N N . GLY A 1 253 ? -15.703 -15.050 30.026 1.00 95.56 253 GLY A N 1
ATOM 1970 C CA . GLY A 1 253 ? -14.418 -15.366 29.411 1.00 95.56 253 GLY A CA 1
ATOM 1971 C C . GLY A 1 253 ? -13.705 -16.557 30.042 1.00 95.56 253 GLY A C 1
ATOM 1972 O O . GLY A 1 253 ? -13.220 -17.431 29.330 1.00 95.56 253 GLY A O 1
ATOM 1973 N N . LEU A 1 254 ? -13.652 -16.604 31.374 1.00 94.25 254 LEU A N 1
ATOM 1974 C CA . LEU A 1 254 ? -13.055 -17.709 32.122 1.00 94.25 254 LEU A CA 1
ATOM 1975 C C . LEU A 1 254 ? -13.836 -19.012 31.919 1.00 94.25 254 LEU A C 1
ATOM 1977 O O . LEU A 1 254 ? -13.215 -20.046 31.697 1.00 94.25 254 LEU A O 1
ATOM 1981 N N . GLU A 1 255 ? -15.169 -18.961 31.926 1.00 95.00 255 GLU A N 1
ATOM 1982 C CA . GLU A 1 255 ? -16.027 -20.119 31.634 1.00 95.00 255 GLU A CA 1
ATOM 1983 C C . GLU A 1 255 ? -15.768 -20.669 30.222 1.00 95.00 255 GLU A C 1
ATOM 1985 O O . GLU A 1 255 ? -15.605 -21.872 30.052 1.00 95.00 255 GLU A O 1
ATOM 1990 N N . LEU A 1 256 ? -15.619 -19.800 29.215 1.00 95.06 256 LEU A N 1
ATOM 1991 C CA . LEU A 1 256 ? -15.307 -20.200 27.835 1.00 95.06 256 LEU A CA 1
ATOM 1992 C C . LEU A 1 256 ? -13.909 -20.815 27.643 1.00 95.06 256 LEU A C 1
ATOM 1994 O O . LEU A 1 256 ? -13.654 -21.410 26.593 1.00 95.06 256 LEU A O 1
ATOM 1998 N N 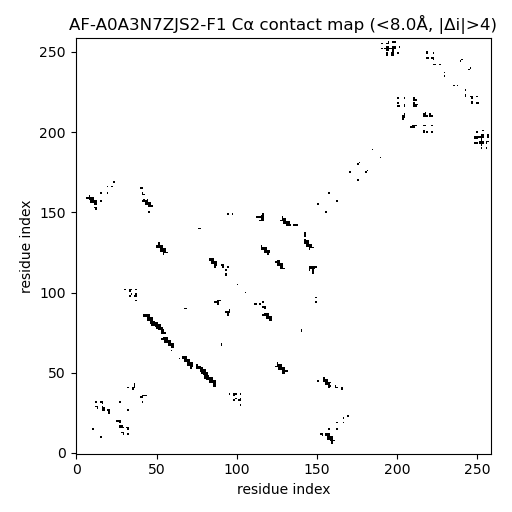. LEU A 1 257 ? -12.990 -20.601 28.587 1.00 93.06 257 LEU A N 1
ATOM 1999 C CA . LEU A 1 257 ? -11.613 -21.103 28.529 1.00 93.06 257 LEU A CA 1
ATOM 2000 C C . LEU A 1 257 ? -11.412 -22.361 29.369 1.00 93.06 257 LEU A C 1
ATOM 2002 O O . LEU A 1 257 ? -10.628 -23.222 28.981 1.00 93.06 257 LEU A O 1
ATOM 2006 N N . ILE A 1 258 ? -12.053 -22.410 30.536 1.00 86.94 258 ILE A N 1
ATOM 2007 C CA . ILE A 1 258 ? -11.875 -23.473 31.530 1.00 86.94 258 ILE A CA 1
ATOM 2008 C C . ILE A 1 258 ? -12.870 -24.614 31.298 1.00 86.94 258 ILE A C 1
ATOM 2010 O O . ILE A 1 258 ? -12.531 -25.726 31.681 1.00 86.94 258 ILE A O 1
ATOM 2014 N N . GLY A 1 259 ? -14.011 -24.318 30.647 1.00 62.25 259 GLY A N 1
ATOM 2015 C CA . GLY A 1 259 ? -14.958 -25.259 30.029 1.00 62.25 259 GLY A CA 1
ATOM 2016 C C . GLY A 1 259 ? -14.987 -26.652 30.627 1.00 62.25 259 GLY A C 1
ATOM 2017 O O . GLY A 1 259 ? -14.250 -27.504 30.086 1.00 62.25 259 GLY A O 1
#

Nearest PDB structures (foldseek):
  3frc-assembly1_A  TM=2.935E-01  e=8.779E+00  Plasmodium falciparum
  2i3e-assembly1_A  TM=1.672E-01  e=6.658E+00  Carassius auratus